Protein AF-A0A8J4UYL7-F1 (afdb_monomer_lite)

Foldseek 3Di:
DPPPPLLLAQAAPQEGNPQACVVAQAADDDFAEAEAEALAFQVPQCVVVVNLQPSSPHRVVSLVVLLVVLVVQQPDPVRHQAYEYQENLYSAAPPGPCPVVSLVSSSVSNVSHDPNHRYHYAHDCSQANLAHAPVSQVVSCVRRNHNWHWGHHNNAIETRAECSLQAHPVRPVVVNVVRVVVVLVVLVCVLVGSRPYYHYGHRQDQDDPDLPDDDDPRHGHNVSSVVVVVSNVND

pLDDT: mean 95.24, std 8.35, range [33.44, 98.88]

InterPro domains:
  IPR004843 Calcineurin-like, phosphoesterase domain [PF00149] (69-219)
  IPR029052 Metallo-dependent phosphatase-like [G3DSA:3.60.21.10] (44-232)
  IPR029052 Metallo-dependent phosphatase-like [SSF56300] (29-219)
  IPR051918 Serine/threonine-protein phosphatase CPPED1 [PTHR43143] (9-233)

Structure (mmCIF, N/CA/C/O backbone):
data_AF-A0A8J4UYL7-F1
#
_entry.id   AF-A0A8J4UYL7-F1
#
loop_
_atom_site.group_PDB
_atom_site.id
_atom_site.type_symbol
_atom_site.label_atom_id
_atom_site.label_alt_id
_atom_site.label_comp_id
_atom_site.label_asym_id
_atom_site.label_entity_id
_atom_site.label_seq_id
_atom_site.pdbx_PDB_ins_code
_atom_site.Cartn_x
_atom_site.Cartn_y
_atom_site.Cartn_z
_atom_site.occupancy
_atom_site.B_iso_or_equiv
_atom_site.auth_seq_id
_atom_site.auth_comp_id
_atom_site.auth_asym_id
_atom_site.auth_atom_id
_atom_site.pdbx_PDB_model_num
ATOM 1 N N . MET A 1 1 ? -28.276 9.986 -6.570 1.00 33.44 1 MET A N 1
ATOM 2 C CA . MET A 1 1 ? -27.244 9.568 -7.537 1.00 33.44 1 MET A CA 1
ATOM 3 C C . MET A 1 1 ? -25.955 9.527 -6.750 1.00 33.44 1 MET A C 1
ATOM 5 O O . MET A 1 1 ? -25.478 10.588 -6.376 1.00 33.44 1 MET A O 1
ATOM 9 N N . ALA A 1 2 ? -25.530 8.339 -6.319 1.00 38.12 2 ALA A N 1
ATOM 10 C CA . ALA A 1 2 ? -24.283 8.207 -5.577 1.00 38.12 2 ALA A CA 1
ATOM 11 C C . ALA A 1 2 ? -23.159 8.644 -6.518 1.00 38.12 2 ALA A C 1
ATOM 13 O O . ALA A 1 2 ? -23.095 8.146 -7.639 1.00 38.12 2 ALA A O 1
ATOM 14 N N . GLU A 1 3 ? -22.362 9.631 -6.109 1.00 42.44 3 GLU A N 1
ATOM 15 C CA . GLU A 1 3 ? -21.111 9.936 -6.793 1.00 42.44 3 GLU A CA 1
ATOM 16 C C . GLU A 1 3 ? -20.363 8.622 -6.982 1.00 42.44 3 GLU A C 1
ATOM 18 O O . GLU A 1 3 ? -20.152 7.887 -6.015 1.00 42.44 3 GLU A O 1
ATOM 23 N N . ASP A 1 4 ? -20.038 8.317 -8.231 1.00 47.56 4 ASP A N 1
ATOM 24 C CA . ASP A 1 4 ? -19.265 7.153 -8.635 1.00 47.56 4 ASP A CA 1
ATOM 25 C C . ASP A 1 4 ? -17.853 7.314 -8.048 1.00 47.56 4 ASP A C 1
ATOM 27 O O . ASP A 1 4 ? -16.938 7.870 -8.660 1.00 47.56 4 ASP A O 1
ATOM 31 N N . LYS A 1 5 ? -17.709 6.991 -6.756 1.00 64.19 5 LYS A N 1
ATOM 32 C CA . LYS A 1 5 ? -16.451 7.114 -6.026 1.00 64.19 5 LYS A CA 1
ATOM 33 C C . LYS A 1 5 ? -15.520 6.075 -6.617 1.00 64.19 5 LYS A C 1
ATOM 35 O O . LYS A 1 5 ? -15.653 4.891 -6.327 1.00 64.19 5 LYS A O 1
ATOM 40 N N . ASN A 1 6 ? -14.590 6.544 -7.445 1.00 88.25 6 ASN A N 1
ATOM 41 C CA . ASN A 1 6 ? -13.520 5.738 -8.014 1.00 88.25 6 ASN A CA 1
ATOM 42 C C . ASN A 1 6 ? -12.931 4.819 -6.926 1.00 88.25 6 ASN A C 1
ATOM 44 O O . ASN A 1 6 ? -12.329 5.305 -5.966 1.00 88.25 6 ASN A O 1
ATOM 48 N N . ILE A 1 7 ? -13.137 3.504 -7.077 1.00 93.50 7 ILE A N 1
ATOM 49 C CA . ILE A 1 7 ? -12.787 2.489 -6.071 1.00 93.50 7 ILE A CA 1
ATOM 50 C C . ILE A 1 7 ? -11.293 2.488 -5.729 1.00 93.50 7 ILE A C 1
ATOM 52 O O . ILE A 1 7 ? -10.923 2.094 -4.628 1.00 93.50 7 ILE A O 1
ATOM 56 N N . PHE A 1 8 ? -10.456 2.986 -6.645 1.00 97.19 8 PHE A N 1
ATOM 57 C CA . PHE A 1 8 ? -9.007 3.095 -6.491 1.00 97.19 8 PHE A CA 1
ATOM 58 C C . PHE A 1 8 ? -8.571 4.363 -5.753 1.00 97.19 8 PHE A C 1
ATOM 60 O O . PHE A 1 8 ? -7.407 4.488 -5.422 1.00 97.19 8 PHE A O 1
ATOM 67 N N . LEU A 1 9 ? -9.477 5.311 -5.486 1.00 97.31 9 LEU A N 1
ATOM 68 C CA . LEU A 1 9 ? -9.176 6.593 -4.833 1.00 97.31 9 LEU A CA 1
ATOM 69 C C . LEU A 1 9 ? -9.954 6.755 -3.520 1.00 97.31 9 LEU A C 1
ATOM 71 O O . LEU A 1 9 ? -10.442 7.844 -3.200 1.00 97.31 9 LEU A O 1
ATOM 75 N N . ARG A 1 10 ? -10.124 5.655 -2.776 1.00 97.19 10 ARG A N 1
ATOM 76 C CA . ARG A 1 10 ? -10.807 5.657 -1.471 1.00 97.19 10 ARG A CA 1
ATOM 77 C C . ARG A 1 10 ? -9.921 6.170 -0.338 1.00 97.19 10 ARG A C 1
ATOM 79 O O . ARG A 1 10 ? -10.464 6.735 0.610 1.00 97.19 10 ARG A O 1
ATOM 86 N N . ALA A 1 11 ? -8.602 6.010 -0.445 1.00 98.06 11 ALA A N 1
ATOM 87 C CA . ALA A 1 11 ? -7.637 6.629 0.454 1.00 98.06 11 ALA A CA 1
ATOM 88 C C . ALA A 1 11 ? -7.462 8.109 0.083 1.00 98.06 11 ALA A C 1
ATOM 90 O O . ALA A 1 11 ? -6.942 8.419 -0.989 1.00 98.06 11 ALA A O 1
ATOM 91 N N . LYS A 1 12 ? -7.953 9.014 0.934 1.00 96.88 12 LYS A N 1
ATOM 92 C CA . LYS A 1 12 ? -7.847 10.471 0.761 1.00 96.88 12 LYS A CA 1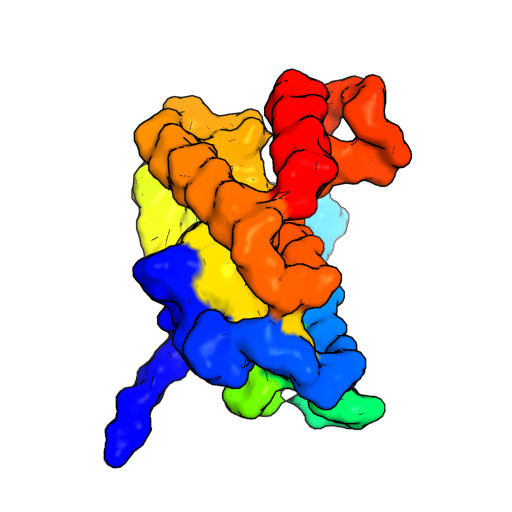
ATOM 93 C C . LYS A 1 12 ? -7.779 11.171 2.109 1.00 96.88 12 LYS A C 1
ATOM 95 O O . LYS A 1 12 ? -8.463 10.782 3.059 1.00 96.88 12 LYS A O 1
ATOM 100 N N . ASN A 1 13 ? -7.030 12.268 2.165 1.00 97.25 13 ASN A N 1
ATOM 101 C CA . ASN A 1 13 ? -6.857 13.085 3.370 1.00 97.25 13 ASN A CA 1
ATOM 102 C C . ASN A 1 13 ? -6.386 12.263 4.585 1.00 97.25 13 ASN A C 1
ATOM 104 O O . ASN A 1 13 ? -6.821 12.496 5.712 1.00 97.25 13 ASN A O 1
ATOM 108 N N . ARG A 1 14 ? -5.513 11.282 4.344 1.00 98.31 14 ARG A N 1
ATOM 109 C CA . ARG A 1 14 ? -4.939 10.337 5.309 1.00 98.31 14 ARG A CA 1
ATOM 110 C C . ARG A 1 14 ? -5.978 9.454 6.006 1.00 98.31 14 ARG A C 1
ATOM 112 O O . ARG A 1 14 ? -5.717 8.929 7.086 1.00 98.31 14 ARG A O 1
ATOM 119 N N . THR A 1 15 ? -7.133 9.271 5.365 1.00 97.94 15 THR A N 1
ATOM 120 C CA . THR A 1 15 ? -8.251 8.422 5.804 1.00 97.94 15 THR A CA 1
ATOM 121 C C . THR A 1 15 ? -8.740 7.535 4.661 1.00 97.94 15 THR A C 1
ATOM 123 O O . THR A 1 15 ? -8.361 7.748 3.509 1.00 97.94 15 THR A O 1
ATOM 126 N N . PHE A 1 16 ? -9.613 6.569 4.951 1.00 97.94 16 PHE A N 1
ATOM 127 C CA . PHE A 1 16 ? -10.195 5.689 3.939 1.00 97.94 16 PHE A CA 1
ATOM 128 C C . PHE A 1 16 ? -11.725 5.774 3.911 1.00 97.94 16 PHE A C 1
ATOM 130 O O . PHE A 1 16 ? -12.410 5.514 4.902 1.00 97.94 16 PHE A O 1
ATOM 137 N N . ALA A 1 17 ? -12.281 6.118 2.750 1.00 96.19 17 ALA A N 1
ATOM 138 C CA . ALA A 1 17 ? -13.720 6.265 2.574 1.00 96.19 17 ALA A CA 1
ATOM 139 C C . ALA A 1 17 ? -14.459 4.937 2.814 1.00 96.19 17 ALA A C 1
ATOM 141 O O . ALA A 1 17 ? -14.172 3.938 2.152 1.00 96.19 17 ALA A O 1
ATOM 142 N N . GLY A 1 18 ? -15.453 4.948 3.707 1.00 93.94 18 GLY A N 1
ATOM 143 C CA . GLY A 1 18 ? -16.312 3.801 4.029 1.00 93.94 18 GLY A CA 1
ATOM 144 C C . GLY A 1 18 ? -15.709 2.776 4.994 1.00 93.94 18 GLY A C 1
ATOM 145 O O . GLY A 1 18 ? -16.277 1.701 5.122 1.00 93.94 18 GLY A O 1
ATOM 146 N N . LEU A 1 19 ? -14.561 3.077 5.611 1.00 96.31 19 LEU A N 1
ATOM 147 C CA . LEU A 1 19 ? -13.968 2.331 6.732 1.00 96.31 19 LEU A CA 1
ATOM 148 C C . LEU A 1 19 ? -13.467 3.342 7.781 1.00 96.31 19 LEU A C 1
ATOM 150 O O . LEU A 1 19 ? -12.272 3.440 8.081 1.00 96.31 19 LEU A O 1
ATOM 154 N N . THR A 1 20 ? -14.378 4.207 8.231 1.00 95.75 20 THR A N 1
ATOM 155 C CA . THR A 1 20 ? -14.049 5.369 9.069 1.00 95.75 20 THR A CA 1
ATOM 156 C C . THR A 1 20 ? -14.081 5.034 10.558 1.00 95.75 20 THR A C 1
ATOM 158 O O . THR A 1 20 ? -14.730 4.086 10.985 1.00 95.75 20 THR A O 1
ATOM 161 N N . GLU A 1 21 ? -13.399 5.838 11.374 1.00 94.94 21 GLU A N 1
ATOM 162 C CA . GLU A 1 21 ? -13.403 5.666 12.832 1.00 94.94 21 GLU A CA 1
ATOM 163 C C . GLU A 1 21 ? -14.811 5.726 13.432 1.00 94.94 21 GLU A C 1
ATOM 165 O O . GLU A 1 21 ? -15.161 4.890 14.258 1.00 94.94 21 GLU A O 1
ATOM 170 N N . ASP A 1 22 ? -15.638 6.681 13.007 1.00 94.31 22 ASP A N 1
ATOM 171 C CA . ASP A 1 22 ? -16.982 6.856 13.566 1.00 94.31 22 ASP A CA 1
ATOM 172 C C . ASP A 1 22 ? -17.897 5.656 13.290 1.00 94.31 22 ASP A C 1
ATOM 174 O O . ASP A 1 22 ? -18.776 5.353 14.096 1.00 94.31 22 ASP A O 1
ATOM 178 N N . GLU A 1 23 ? -17.670 4.959 12.176 1.00 93.94 23 GLU A N 1
ATOM 179 C CA . GLU A 1 23 ? -18.452 3.794 11.755 1.00 93.94 23 GLU A CA 1
ATOM 180 C C . GLU A 1 23 ? -17.901 2.482 12.331 1.00 93.94 23 GLU A C 1
ATOM 182 O O . GLU A 1 23 ? -18.669 1.577 12.654 1.00 93.94 23 GLU A O 1
ATOM 187 N N . GLU A 1 24 ? -16.577 2.366 12.463 1.00 96.56 24 GLU A N 1
ATOM 188 C CA . GLU A 1 24 ? -15.900 1.076 12.625 1.00 96.56 24 GLU A CA 1
ATOM 189 C C . GLU A 1 24 ? -15.056 0.954 13.900 1.00 96.56 24 GLU A C 1
ATOM 191 O O . GLU A 1 24 ? -14.468 -0.101 14.120 1.00 96.56 24 GLU A O 1
ATOM 196 N N . LYS A 1 25 ? -14.964 1.973 14.766 1.00 95.38 25 LYS A N 1
ATOM 197 C CA . LYS A 1 25 ? -14.130 1.898 15.990 1.00 95.38 25 LYS A CA 1
ATOM 198 C C . LYS A 1 25 ? -14.630 0.932 17.063 1.00 95.38 25 LYS A C 1
ATOM 200 O O . LYS A 1 25 ? -13.872 0.580 17.964 1.00 95.38 25 LYS A O 1
ATOM 205 N N . GLU A 1 26 ? -15.900 0.543 17.017 1.00 95.06 26 GLU A N 1
ATOM 206 C CA . GLU A 1 26 ? -16.492 -0.326 18.031 1.00 95.06 26 GLU A CA 1
ATOM 207 C C . GLU A 1 26 ? -16.282 -1.797 17.664 1.00 95.06 26 GLU A C 1
ATOM 209 O O . GLU A 1 26 ? -16.611 -2.252 16.564 1.00 95.06 26 GLU A O 1
ATOM 214 N N . TRP A 1 27 ? -15.741 -2.568 18.607 1.00 95.12 27 TRP A N 1
ATOM 215 C CA . TRP A 1 27 ? -15.538 -3.999 18.413 1.00 95.12 27 TRP A CA 1
ATOM 216 C C . TRP A 1 27 ? -16.880 -4.740 18.400 1.00 95.12 27 TRP A C 1
ATOM 218 O O . TRP A 1 27 ? -17.592 -4.776 19.404 1.00 95.12 27 TRP A O 1
ATOM 228 N N . SER A 1 28 ? -17.202 -5.379 17.274 1.00 88.00 28 SER A N 1
ATOM 229 C CA . SER A 1 28 ? -18.466 -6.108 17.073 1.00 88.00 28 SER A CA 1
ATOM 230 C C . SER A 1 28 ? -18.299 -7.624 16.924 1.00 88.00 28 SER A C 1
ATOM 232 O O . SER A 1 28 ? -19.287 -8.357 16.968 1.00 88.00 28 SER A O 1
ATOM 234 N N . GLY A 1 29 ? -17.065 -8.119 16.800 1.00 93.75 29 GLY A N 1
ATOM 235 C CA . GLY A 1 29 ? -16.768 -9.543 16.661 1.00 93.75 29 GLY A CA 1
ATOM 236 C C . GLY A 1 29 ? -15.597 -9.819 15.715 1.00 93.75 29 GLY A C 1
ATOM 237 O O . GLY A 1 29 ? -15.045 -8.892 15.123 1.00 93.75 29 GLY A O 1
ATOM 238 N N . PRO A 1 30 ? -15.197 -11.095 15.572 1.00 94.88 30 PRO A N 1
ATOM 239 C CA . PRO A 1 30 ? -14.144 -11.476 14.642 1.00 94.88 30 PRO A CA 1
ATOM 240 C C . PRO A 1 30 ? -14.570 -11.224 13.191 1.00 94.88 30 PRO A C 1
ATOM 242 O O . PRO A 1 30 ? -15.728 -11.421 12.822 1.00 94.88 30 PRO A O 1
ATOM 245 N N . PHE A 1 31 ? -13.607 -10.855 12.353 1.00 96.38 31 PHE A N 1
ATOM 246 C CA . PHE A 1 31 ? -13.782 -10.699 10.914 1.00 96.38 31 PHE A CA 1
ATOM 247 C C . PHE A 1 31 ? -12.543 -11.199 10.166 1.00 96.38 31 PHE A C 1
ATOM 249 O O . PHE A 1 31 ? -11.487 -11.404 10.763 1.00 96.38 31 PHE A O 1
ATOM 256 N N . CYS A 1 32 ? -12.671 -11.395 8.855 1.00 96.75 32 CYS A N 1
ATOM 257 C CA . CYS A 1 32 ? -11.557 -11.723 7.972 1.00 96.75 32 CYS A CA 1
ATOM 258 C C . CYS A 1 32 ? -11.299 -10.589 6.973 1.00 96.75 32 CYS A C 1
ATOM 260 O O . CYS A 1 32 ? -12.203 -9.838 6.602 1.00 96.75 32 CYS A O 1
ATOM 262 N N . PHE A 1 33 ? -10.055 -10.486 6.529 1.00 98.25 33 PHE A N 1
ATOM 263 C CA . PHE A 1 33 ? -9.616 -9.674 5.400 1.00 98.25 33 PHE A CA 1
ATOM 264 C C . PHE A 1 33 ? -8.546 -10.466 4.643 1.00 98.25 33 PHE A C 1
ATOM 266 O O . PHE A 1 33 ? -8.051 -11.477 5.149 1.00 98.25 33 PHE A O 1
ATOM 273 N N . ILE A 1 34 ? -8.214 -10.037 3.430 1.00 98.50 34 ILE A N 1
ATOM 274 C CA . ILE A 1 34 ? -7.222 -10.713 2.586 1.00 98.50 34 ILE A CA 1
ATOM 275 C C . ILE A 1 34 ? -6.010 -9.811 2.435 1.00 98.50 34 ILE A C 1
ATOM 277 O O . ILE A 1 34 ? -6.162 -8.622 2.168 1.00 98.50 34 ILE A O 1
ATOM 281 N N . LEU A 1 35 ? -4.826 -10.397 2.582 1.00 98.00 35 LEU A N 1
ATOM 282 C CA . LEU A 1 35 ? -3.553 -9.769 2.262 1.00 98.00 35 LEU A CA 1
ATOM 283 C C . LEU A 1 35 ? -3.008 -10.423 0.993 1.00 98.00 35 LEU A C 1
ATOM 285 O O . LEU A 1 35 ? -2.721 -11.619 0.985 1.00 98.00 35 LEU A O 1
ATOM 289 N N . GLY A 1 36 ? -2.903 -9.631 -0.067 1.00 97.06 36 GLY A N 1
ATOM 290 C CA . GLY A 1 36 ? -2.110 -9.917 -1.255 1.00 97.06 36 GLY A CA 1
ATOM 291 C C . GLY A 1 36 ? -0.892 -8.997 -1.302 1.00 97.06 36 GLY A C 1
ATOM 292 O O . GLY A 1 36 ? -0.854 -7.964 -0.634 1.00 97.06 36 GLY A O 1
ATOM 293 N N . ALA A 1 37 ? 0.103 -9.367 -2.091 1.00 96.06 37 ALA A N 1
ATOM 294 C CA . ALA A 1 37 ? 1.297 -8.571 -2.338 1.00 96.06 37 ALA A CA 1
ATOM 295 C C . ALA A 1 37 ? 1.785 -8.855 -3.763 1.00 96.06 37 ALA A C 1
ATOM 297 O O . ALA A 1 37 ? 1.445 -9.909 -4.312 1.00 96.06 37 ALA A O 1
ATOM 298 N N . ASP A 1 38 ? 2.496 -7.894 -4.346 1.00 97.12 38 ASP A N 1
ATOM 299 C CA . ASP A 1 38 ? 3.213 -8.030 -5.615 1.00 97.12 38 ASP A CA 1
ATOM 300 C C . ASP A 1 38 ? 2.368 -8.602 -6.779 1.00 97.12 38 ASP A C 1
ATOM 302 O O . ASP A 1 38 ? 2.753 -9.600 -7.397 1.00 97.12 38 ASP A O 1
ATOM 306 N N . PRO A 1 39 ? 1.196 -8.014 -7.129 1.00 96.69 39 PRO A N 1
ATOM 307 C CA . PRO A 1 39 ? 0.520 -8.370 -8.381 1.00 96.69 39 PRO A CA 1
ATOM 308 C C . PRO A 1 39 ? 1.435 -8.185 -9.603 1.00 96.69 39 PRO A C 1
ATOM 310 O O . PRO A 1 39 ? 1.333 -8.948 -10.563 1.00 96.69 39 PRO A O 1
ATOM 313 N N . GLN A 1 40 ? 2.288 -7.155 -9.546 1.00 96.31 40 GLN A N 1
ATOM 314 C CA . GLN A 1 40 ? 3.463 -6.886 -10.371 1.00 96.31 40 GLN A CA 1
ATOM 315 C C . GLN A 1 40 ? 3.331 -7.248 -11.860 1.00 96.31 40 GLN A C 1
ATOM 317 O O . GLN A 1 40 ? 4.170 -7.949 -12.432 1.00 96.31 40 GLN A O 1
ATOM 322 N N . LEU A 1 41 ? 2.275 -6.746 -12.517 1.00 97.62 41 LEU A N 1
ATOM 323 C CA . LEU A 1 41 ? 2.048 -6.971 -13.953 1.00 97.62 41 LEU A CA 1
ATOM 324 C C . LEU A 1 41 ? 3.293 -6.604 -14.761 1.00 97.62 41 LEU A C 1
ATOM 326 O O . LEU A 1 41 ? 3.744 -5.463 -14.705 1.00 97.62 41 LEU A O 1
ATOM 330 N N . GLY A 1 42 ? 3.796 -7.555 -15.547 1.00 96.81 42 GLY A N 1
ATOM 331 C CA . GLY A 1 42 ? 4.962 -7.386 -16.413 1.00 96.81 42 GLY A CA 1
ATOM 332 C C . GLY A 1 42 ? 6.237 -8.004 -15.843 1.00 96.81 42 GLY A C 1
ATOM 333 O O . GLY A 1 42 ? 7.245 -8.066 -16.545 1.00 96.81 42 GLY A O 1
ATOM 334 N N . LEU A 1 43 ? 6.218 -8.494 -14.601 1.00 96.50 43 LEU A N 1
ATOM 335 C CA . LEU A 1 43 ? 7.392 -9.092 -13.976 1.00 96.50 43 LEU A CA 1
ATOM 336 C C . LEU A 1 43 ? 7.729 -10.467 -14.555 1.00 96.50 43 LEU A C 1
ATOM 338 O O . LEU A 1 43 ? 8.902 -10.773 -14.755 1.00 96.50 43 LEU A O 1
ATOM 342 N N . MET A 1 44 ? 6.747 -11.337 -14.802 1.00 95.88 44 MET A N 1
ATOM 343 C CA . MET A 1 44 ? 7.014 -12.766 -15.003 1.00 95.88 44 MET A CA 1
ATOM 344 C C . MET A 1 44 ? 7.892 -13.025 -16.226 1.00 95.88 44 MET A C 1
ATOM 346 O O . MET A 1 44 ? 8.774 -13.888 -16.190 1.00 95.88 44 MET A O 1
ATOM 350 N N . LYS A 1 45 ? 7.656 -12.318 -17.336 1.00 94.88 45 LYS A N 1
ATOM 351 C CA . LYS A 1 45 ? 8.522 -12.401 -18.521 1.00 94.88 45 LYS A CA 1
ATOM 352 C C . LYS A 1 45 ? 9.874 -11.740 -18.256 1.00 94.88 45 LYS A C 1
ATOM 354 O O . LYS A 1 45 ? 10.899 -12.373 -18.512 1.00 94.88 45 LYS A O 1
ATOM 359 N N . ALA A 1 46 ? 9.872 -10.519 -17.721 1.00 93.00 46 ALA A N 1
ATOM 360 C CA . ALA A 1 46 ? 11.078 -9.754 -17.417 1.00 93.00 46 ALA A CA 1
ATOM 361 C C . ALA A 1 46 ? 12.063 -10.563 -16.556 1.00 93.00 46 ALA A C 1
ATOM 363 O O . ALA A 1 46 ? 13.236 -10.711 -16.902 1.00 93.00 46 ALA A O 1
ATOM 364 N N . TRP A 1 47 ? 11.543 -11.202 -15.509 1.00 92.88 47 TRP A N 1
ATOM 365 C CA . TRP A 1 47 ? 12.279 -12.075 -14.604 1.00 92.88 47 TRP A CA 1
ATOM 366 C C . TRP A 1 47 ? 12.817 -13.330 -15.296 1.00 92.88 47 TRP A C 1
ATOM 368 O O . TRP A 1 47 ? 13.995 -13.656 -15.161 1.00 92.88 47 TRP A O 1
ATOM 378 N N . ARG A 1 48 ? 11.985 -14.028 -16.086 1.00 93.00 48 ARG A N 1
ATOM 379 C CA . ARG A 1 48 ? 12.399 -15.228 -16.842 1.00 93.00 48 ARG A CA 1
ATOM 380 C C . ARG A 1 48 ? 13.550 -14.948 -17.810 1.00 93.00 48 ARG A C 1
ATOM 382 O O . ARG A 1 48 ? 14.378 -15.829 -18.032 1.00 93.00 48 ARG A O 1
ATOM 389 N N . LEU A 1 49 ? 13.579 -13.753 -18.397 1.00 92.56 49 LEU A N 1
ATOM 390 C CA . LEU A 1 49 ? 14.609 -13.332 -19.347 1.00 92.56 49 LEU A CA 1
ATOM 391 C C . LEU A 1 49 ? 15.825 -12.677 -18.673 1.00 92.56 49 LEU A C 1
ATOM 393 O O . LEU A 1 49 ? 16.856 -12.522 -19.326 1.00 92.56 49 LEU A O 1
ATOM 397 N N . GLY A 1 50 ? 15.720 -12.302 -17.394 1.00 90.25 50 GLY A N 1
ATOM 398 C CA . GLY A 1 50 ? 16.738 -11.516 -16.694 1.00 90.25 50 GLY A CA 1
ATOM 399 C C . GLY A 1 50 ? 16.866 -10.076 -17.209 1.00 90.25 50 GLY A C 1
ATOM 400 O O . GLY A 1 50 ? 17.904 -9.453 -17.003 1.00 90.25 50 GLY A O 1
ATOM 401 N N . ASP A 1 51 ? 15.841 -9.558 -17.891 1.00 86.50 51 ASP A N 1
ATOM 402 C CA . ASP A 1 51 ? 15.780 -8.191 -18.421 1.00 86.50 51 ASP A CA 1
ATOM 403 C C . ASP A 1 51 ? 14.664 -7.427 -17.702 1.00 86.50 51 ASP A C 1
ATOM 405 O O . ASP A 1 51 ? 13.568 -7.226 -18.229 1.00 86.50 51 ASP A O 1
ATOM 409 N N . CYS A 1 52 ? 14.935 -7.042 -16.454 1.00 80.06 52 CYS A N 1
ATOM 410 C CA . CYS A 1 52 ? 13.981 -6.316 -15.617 1.00 80.06 52 CYS A CA 1
ATOM 411 C C . CYS A 1 52 ? 13.710 -4.884 -16.108 1.00 80.06 52 CYS A C 1
ATOM 413 O O . CYS A 1 52 ? 12.700 -4.307 -15.712 1.00 80.06 52 CYS A O 1
ATOM 415 N N . ASP A 1 53 ? 14.550 -4.337 -16.992 1.00 75.44 53 ASP A N 1
ATOM 416 C CA . ASP A 1 53 ? 14.423 -2.965 -17.491 1.00 75.44 53 ASP A CA 1
ATOM 417 C C . ASP A 1 53 ? 13.511 -2.868 -18.723 1.00 75.44 53 ASP A C 1
ATOM 419 O O . ASP A 1 53 ? 12.806 -1.872 -18.902 1.00 75.44 53 ASP A O 1
ATOM 423 N N . LYS A 1 54 ? 13.537 -3.878 -19.607 1.00 79.00 54 LYS A N 1
ATOM 424 C CA . LYS A 1 54 ? 12.812 -3.845 -20.893 1.00 79.00 54 LYS A CA 1
ATOM 425 C C . LYS A 1 54 ? 11.880 -5.027 -21.120 1.00 79.00 54 LYS A C 1
ATOM 427 O O . LYS A 1 54 ? 11.048 -4.955 -22.020 1.00 79.00 54 LYS A O 1
ATOM 432 N N . GLY A 1 55 ? 11.989 -6.088 -20.324 1.00 81.75 55 GLY A N 1
ATOM 433 C CA . GLY A 1 55 ? 11.206 -7.314 -20.486 1.00 81.75 55 GLY A CA 1
ATOM 434 C C . GLY A 1 55 ? 9.771 -7.252 -19.952 1.00 81.75 55 GLY A C 1
ATOM 435 O O . GLY A 1 55 ? 9.092 -8.276 -19.959 1.00 81.75 55 GLY A O 1
ATOM 436 N N . GLY A 1 56 ? 9.319 -6.084 -19.478 1.00 90.62 56 GLY A N 1
ATOM 437 C CA . GLY A 1 56 ? 7.965 -5.841 -18.960 1.00 90.62 56 GLY A CA 1
ATOM 438 C C . GLY A 1 56 ? 6.919 -5.483 -20.021 1.00 90.62 56 GLY A C 1
ATOM 439 O O . GLY A 1 56 ? 5.920 -4.841 -19.710 1.00 90.62 56 GLY A O 1
ATOM 440 N N . ASP A 1 57 ? 7.155 -5.855 -21.277 1.00 93.31 57 ASP A N 1
ATOM 441 C CA . ASP A 1 57 ? 6.298 -5.577 -22.437 1.00 93.31 57 ASP A CA 1
ATOM 442 C C . ASP A 1 57 ? 5.143 -6.587 -22.613 1.00 93.31 57 ASP A C 1
ATOM 444 O O . ASP A 1 57 ? 4.350 -6.466 -23.546 1.00 93.31 57 ASP A O 1
ATOM 448 N N . GLU A 1 58 ? 5.034 -7.588 -21.732 1.00 94.62 58 GLU A N 1
ATOM 449 C CA . GLU A 1 58 ? 3.980 -8.608 -21.741 1.00 94.62 58 GLU A CA 1
ATOM 450 C C . GLU A 1 58 ? 3.567 -8.982 -20.309 1.00 94.62 58 GLU A C 1
ATOM 452 O O . GLU A 1 58 ? 4.424 -9.281 -19.482 1.00 94.62 58 GLU A O 1
ATOM 457 N N . TRP A 1 59 ? 2.258 -8.989 -20.028 1.00 97.56 59 TRP A N 1
ATOM 458 C CA . TRP A 1 59 ? 1.695 -9.250 -18.687 1.00 97.56 59 TRP A CA 1
ATOM 459 C C . TRP A 1 59 ? 0.372 -10.037 -18.713 1.00 97.56 59 TRP A C 1
ATOM 461 O O . TRP A 1 59 ? -0.463 -9.954 -17.805 1.00 97.56 59 TRP A O 1
ATOM 471 N N . ALA A 1 60 ? 0.116 -10.771 -19.800 1.00 97.81 60 ALA A N 1
ATOM 472 C CA . ALA A 1 60 ? -1.146 -11.490 -19.972 1.00 97.81 60 ALA A CA 1
ATOM 473 C C . ALA A 1 60 ? -1.323 -12.615 -18.938 1.00 97.81 60 ALA A C 1
ATOM 475 O O . ALA A 1 60 ? -2.452 -12.895 -18.535 1.00 97.81 60 ALA A O 1
ATOM 476 N N . GLU A 1 61 ? -0.228 -13.248 -18.513 1.00 97.31 61 GLU A N 1
ATOM 477 C CA . GLU A 1 61 ? -0.227 -14.322 -17.518 1.00 97.31 61 GLU A CA 1
ATOM 478 C C . GLU A 1 61 ? -0.622 -13.783 -16.134 1.00 97.31 61 GLU A C 1
ATOM 480 O O . GLU A 1 61 ? -1.569 -14.285 -15.525 1.00 97.31 61 GLU A O 1
ATOM 485 N N . GLU A 1 62 ? 0.001 -12.686 -15.701 1.00 98.19 62 GLU A N 1
ATOM 486 C CA . GLU A 1 62 ? -0.302 -11.966 -14.461 1.00 98.19 62 GLU A CA 1
ATOM 487 C C . GLU A 1 62 ? -1.765 -11.509 -14.424 1.00 98.19 62 GLU A C 1
ATOM 489 O O . GLU A 1 62 ? -2.471 -11.725 -13.438 1.00 98.19 62 GLU A O 1
ATOM 494 N N . VAL A 1 63 ? -2.275 -10.971 -15.538 1.00 98.56 63 VAL A N 1
ATOM 495 C CA . VAL A 1 63 ? -3.695 -10.609 -15.680 1.00 98.56 63 VAL A CA 1
ATOM 496 C C . VAL A 1 63 ? -4.619 -11.805 -15.439 1.00 98.56 63 VAL A C 1
ATOM 498 O O . VAL A 1 63 ? -5.665 -11.645 -14.806 1.00 98.56 63 VAL A O 1
ATOM 501 N N . GLN A 1 64 ? -4.277 -13.004 -15.922 1.00 98.50 64 GLN A N 1
ATOM 502 C CA . GLN A 1 64 ? -5.094 -14.196 -15.667 1.00 98.50 64 GLN A CA 1
ATOM 503 C C . GLN A 1 64 ? -5.019 -14.650 -14.208 1.00 98.50 64 GLN A C 1
ATOM 505 O O . GLN A 1 64 ? -6.047 -15.023 -13.642 1.00 98.50 64 GLN A O 1
ATOM 510 N N . LEU A 1 65 ? -3.844 -14.578 -13.580 1.00 98.44 65 LEU A N 1
ATOM 511 C CA . LEU A 1 65 ? -3.681 -14.916 -12.164 1.00 98.44 65 LEU A CA 1
ATOM 512 C C . LEU A 1 65 ? -4.500 -13.980 -11.265 1.00 98.44 65 LEU A C 1
ATOM 514 O O . LEU A 1 65 ? -5.193 -14.441 -10.358 1.00 98.44 65 LEU A O 1
ATOM 518 N N . ILE A 1 66 ? -4.516 -12.679 -11.562 1.00 98.25 66 ILE A N 1
ATOM 519 C CA . ILE A 1 66 ? -5.306 -11.704 -10.797 1.00 98.25 66 ILE A CA 1
ATOM 520 C C . ILE A 1 66 ? -6.802 -11.911 -11.035 1.00 98.25 66 ILE A C 1
ATOM 522 O O . ILE A 1 66 ? -7.577 -11.831 -10.085 1.00 98.25 66 ILE A O 1
ATOM 526 N N . LYS A 1 67 ? -7.231 -12.264 -12.256 1.00 98.62 67 LYS A N 1
ATOM 527 C CA . LYS A 1 67 ? -8.632 -12.654 -12.510 1.00 98.62 67 LYS A CA 1
ATOM 528 C C . LYS A 1 67 ? -9.045 -13.837 -11.639 1.00 98.62 67 LYS A C 1
ATOM 530 O O . LYS A 1 67 ? -10.096 -13.786 -11.006 1.00 98.62 67 LYS A O 1
ATOM 535 N N . GLN A 1 68 ? -8.207 -14.870 -11.556 1.00 98.62 68 GLN A N 1
ATOM 536 C CA . GLN A 1 68 ? -8.464 -16.026 -10.694 1.00 98.62 68 GLN A CA 1
ATOM 537 C C . GLN A 1 68 ? -8.511 -15.635 -9.211 1.00 98.62 68 GLN A C 1
ATOM 539 O O . GLN A 1 68 ? -9.388 -16.107 -8.486 1.00 98.62 68 GLN A O 1
ATOM 544 N N . ALA A 1 69 ? -7.619 -14.744 -8.766 1.00 98.38 69 ALA A N 1
ATOM 545 C CA . ALA A 1 69 ? -7.633 -14.220 -7.404 1.00 98.38 69 ALA A CA 1
ATOM 546 C C . ALA A 1 69 ? -8.933 -13.456 -7.106 1.00 98.38 69 ALA A C 1
ATOM 548 O O . ALA A 1 69 ? -9.581 -13.737 -6.102 1.00 98.38 69 ALA A O 1
ATOM 549 N N . VAL A 1 70 ? -9.367 -12.560 -7.998 1.00 98.56 70 VAL A N 1
ATOM 550 C CA . VAL A 1 70 ? -10.633 -11.813 -7.879 1.00 98.56 70 VAL A CA 1
ATOM 551 C C . VAL A 1 70 ? -11.837 -12.757 -7.839 1.00 98.56 70 VAL A C 1
ATOM 553 O O . VAL A 1 70 ? -12.709 -12.623 -6.980 1.00 98.56 70 VAL A O 1
ATOM 556 N N . GLU A 1 71 ? -11.876 -13.765 -8.711 1.00 98.56 71 GLU A N 1
ATOM 557 C CA . GLU A 1 71 ? -12.932 -14.778 -8.683 1.00 98.56 71 GLU A CA 1
ATOM 558 C C . GLU A 1 71 ? -12.961 -15.564 -7.368 1.00 98.56 71 GLU A C 1
ATOM 560 O O . GLU A 1 71 ? -14.043 -15.909 -6.887 1.00 98.56 71 GLU A O 1
ATOM 565 N N . ALA A 1 72 ? -11.796 -15.872 -6.793 1.00 98.38 72 ALA A N 1
ATOM 566 C CA . ALA A 1 72 ? -11.700 -16.538 -5.500 1.00 98.38 72 ALA A CA 1
ATOM 567 C C . ALA A 1 72 ? -12.160 -15.615 -4.361 1.00 98.38 72 ALA A C 1
ATOM 569 O O . ALA A 1 72 ? -12.969 -16.043 -3.538 1.00 98.38 72 ALA A O 1
ATOM 570 N N . ILE A 1 73 ? -11.719 -14.350 -4.359 1.00 98.31 73 ILE A N 1
ATOM 571 C CA . ILE A 1 73 ? -12.124 -13.311 -3.399 1.00 98.31 73 ILE A CA 1
ATOM 572 C C . ILE A 1 73 ? -13.652 -13.204 -3.344 1.00 98.31 73 ILE A C 1
ATOM 574 O O . ILE A 1 73 ? -14.239 -13.312 -2.268 1.00 98.31 73 ILE A O 1
ATOM 578 N N . ASN A 1 74 ? -14.299 -13.088 -4.505 1.00 98.38 74 ASN A N 1
ATOM 579 C CA . ASN A 1 74 ? -15.751 -12.925 -4.613 1.00 98.38 74 ASN A CA 1
ATOM 580 C C . ASN A 1 74 ? -16.550 -14.153 -4.131 1.00 98.38 74 ASN A C 1
ATOM 582 O O . ASN A 1 74 ? -17.736 -14.041 -3.827 1.00 98.38 74 ASN A O 1
ATOM 586 N N . LYS A 1 75 ? -15.930 -15.339 -4.075 1.00 97.94 75 LYS A N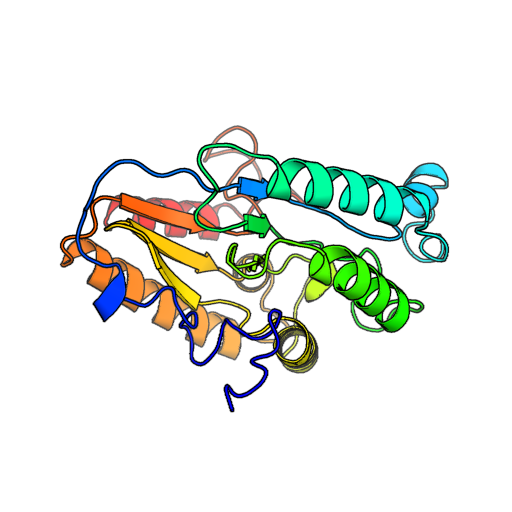 1
ATOM 587 C CA . LYS A 1 75 ? -16.580 -16.592 -3.645 1.00 97.94 75 LYS A CA 1
ATOM 588 C C . LYS A 1 75 ? -16.414 -16.879 -2.149 1.00 97.94 75 LYS A C 1
ATOM 590 O O . LYS A 1 75 ? -17.062 -17.801 -1.650 1.00 97.94 75 LYS A O 1
ATOM 595 N N . LEU A 1 76 ? -15.551 -16.151 -1.435 1.00 97.31 76 LEU A N 1
ATOM 596 C CA . LEU A 1 76 ? -15.244 -16.443 -0.034 1.00 97.31 76 LEU A CA 1
ATOM 597 C C . LEU A 1 76 ? -16.442 -16.210 0.894 1.00 97.31 76 LEU A C 1
ATOM 599 O O . LEU A 1 76 ? -17.158 -15.215 0.799 1.00 97.31 76 LEU A O 1
ATOM 603 N N . GLN A 1 77 ? -16.629 -17.153 1.820 1.00 95.75 77 GLN A N 1
ATOM 604 C CA . GLN A 1 77 ? -17.649 -17.115 2.864 1.00 95.75 77 GLN A CA 1
ATOM 605 C C . GLN A 1 77 ? -17.008 -17.482 4.218 1.00 95.75 77 GLN A C 1
ATOM 607 O O . GLN A 1 77 ? -16.461 -18.580 4.334 1.00 95.75 77 GLN A O 1
ATOM 612 N N . PRO A 1 78 ? -17.064 -16.608 5.245 1.00 94.69 78 PRO A N 1
ATOM 613 C CA . PRO A 1 78 ? -17.665 -15.273 5.216 1.00 94.69 78 PRO A CA 1
ATOM 614 C C . PRO A 1 78 ? -16.925 -14.320 4.264 1.00 94.69 78 PRO A C 1
ATOM 616 O O . PRO A 1 78 ? -15.726 -14.471 4.024 1.00 94.69 78 PRO A O 1
ATOM 619 N N . ARG A 1 79 ? -17.661 -13.340 3.728 1.00 96.69 79 ARG A N 1
ATOM 620 C CA . ARG A 1 79 ? -17.115 -12.290 2.859 1.00 96.69 79 ARG A CA 1
ATOM 621 C C . ARG A 1 79 ? -16.022 -11.500 3.602 1.00 96.69 79 ARG A C 1
ATOM 623 O O . ARG A 1 79 ? -16.275 -11.069 4.733 1.00 96.69 79 ARG A O 1
ATOM 630 N N . PRO A 1 80 ? -14.845 -11.270 2.991 1.00 98.06 80 PRO A N 1
ATOM 631 C CA . PRO A 1 80 ? -13.799 -10.463 3.605 1.00 98.06 80 PRO A CA 1
ATOM 632 C C . PRO A 1 80 ? -14.245 -9.005 3.749 1.00 98.06 80 PRO A C 1
ATOM 634 O O . PRO A 1 80 ? -14.957 -8.463 2.905 1.00 98.06 80 PRO A O 1
ATOM 637 N N . ARG A 1 81 ? -13.805 -8.350 4.825 1.00 97.88 81 ARG A N 1
ATOM 638 C CA . ARG A 1 81 ? -14.116 -6.940 5.092 1.00 97.88 81 ARG A CA 1
ATOM 639 C C . ARG A 1 81 ? -13.393 -5.975 4.158 1.00 97.88 81 ARG A C 1
ATOM 641 O O . ARG A 1 81 ? -13.889 -4.871 3.981 1.00 97.88 81 ARG A O 1
ATOM 648 N N . PHE A 1 82 ? -12.243 -6.377 3.622 1.00 98.69 82 PHE A N 1
ATOM 649 C CA . PHE A 1 82 ? -11.461 -5.682 2.600 1.00 98.69 82 PHE A CA 1
ATOM 650 C C . PHE A 1 82 ? -10.376 -6.625 2.047 1.00 98.69 82 PHE A C 1
ATOM 652 O O . PHE A 1 82 ? -10.108 -7.689 2.622 1.00 98.69 82 PHE A O 1
ATOM 659 N N . VAL A 1 83 ? -9.739 -6.214 0.953 1.00 98.75 83 VAL A N 1
ATOM 660 C CA . VAL A 1 83 ? -8.499 -6.799 0.420 1.00 98.75 83 VAL A CA 1
ATOM 661 C C . VAL A 1 83 ? -7.424 -5.723 0.438 1.00 98.75 83 VAL A C 1
ATOM 663 O O . VAL A 1 83 ? -7.694 -4.597 0.027 1.00 98.75 83 VAL A O 1
ATOM 666 N N . VAL A 1 84 ? -6.220 -6.051 0.900 1.00 98.81 84 VAL A N 1
ATOM 667 C CA . VAL A 1 84 ? -5.044 -5.181 0.793 1.00 98.81 84 VAL A CA 1
ATOM 668 C C . VAL A 1 84 ? -4.036 -5.765 -0.192 1.00 98.81 84 VAL A C 1
ATOM 670 O O . VAL A 1 84 ? -3.807 -6.972 -0.176 1.00 98.81 84 VAL A O 1
ATOM 673 N N . PHE A 1 85 ? -3.448 -4.915 -1.035 1.00 98.62 85 PHE A N 1
ATOM 674 C CA . PHE A 1 85 ? -2.311 -5.241 -1.899 1.00 98.62 85 PHE A CA 1
ATOM 675 C C . PHE A 1 85 ? -1.067 -4.494 -1.406 1.00 98.62 85 PHE A C 1
ATOM 677 O O . PHE A 1 85 ? -1.021 -3.263 -1.459 1.00 98.62 85 PHE A O 1
ATOM 684 N N . CYS A 1 86 ? -0.091 -5.238 -0.882 1.00 98.38 86 CYS A N 1
ATOM 685 C CA . CYS A 1 86 ? 1.096 -4.715 -0.206 1.00 98.38 86 CYS A CA 1
ATOM 686 C C . CYS A 1 86 ? 2.231 -4.310 -1.167 1.00 98.38 86 CYS A C 1
ATOM 688 O O . CYS A 1 86 ? 3.332 -4.841 -1.064 1.00 98.38 86 CYS A O 1
ATOM 690 N N . GLY A 1 87 ? 1.977 -3.347 -2.056 1.00 97.75 87 GLY A N 1
ATOM 691 C CA . GLY A 1 87 ? 2.994 -2.769 -2.940 1.00 97.75 87 GLY A CA 1
ATOM 692 C C . GLY A 1 87 ? 3.291 -3.577 -4.196 1.00 97.75 87 GLY A C 1
ATOM 693 O O . GLY A 1 87 ? 2.742 -4.663 -4.398 1.00 97.75 87 GLY A O 1
ATOM 694 N N . ASP A 1 88 ? 4.122 -2.968 -5.041 1.00 98.25 88 ASP A N 1
ATOM 695 C CA . ASP A 1 88 ? 4.566 -3.459 -6.344 1.00 98.25 88 ASP A CA 1
ATOM 696 C C . ASP A 1 88 ? 3.387 -3.926 -7.200 1.00 98.25 88 ASP A C 1
ATOM 698 O O . ASP A 1 88 ? 3.274 -5.065 -7.662 1.00 98.25 88 ASP A O 1
ATOM 702 N N . LEU A 1 89 ? 2.449 -2.994 -7.391 1.00 98.38 89 LEU A N 1
ATOM 703 C CA . LEU A 1 89 ? 1.200 -3.245 -8.105 1.00 98.38 89 LEU A CA 1
ATOM 704 C C . LEU A 1 89 ? 1.470 -3.614 -9.570 1.00 98.38 89 LEU A C 1
ATOM 706 O O . LEU A 1 89 ? 0.820 -4.498 -10.131 1.00 98.38 89 LEU A O 1
ATOM 710 N N . ILE A 1 90 ? 2.450 -2.954 -10.180 1.00 97.62 90 ILE A N 1
ATOM 711 C CA . ILE A 1 90 ? 2.893 -3.171 -11.558 1.00 97.62 90 ILE A CA 1
ATOM 712 C C . ILE A 1 90 ? 4.421 -3.203 -11.630 1.00 97.62 90 ILE A C 1
ATOM 714 O O . ILE A 1 90 ? 5.092 -2.697 -10.737 1.00 97.62 90 ILE A O 1
ATOM 718 N N . HIS A 1 91 ? 4.984 -3.779 -12.694 1.00 97.25 91 HIS A N 1
ATOM 719 C CA . HIS A 1 91 ? 6.438 -3.911 -12.845 1.00 97.25 91 HIS A CA 1
ATOM 720 C C . HIS A 1 91 ? 7.115 -2.638 -13.371 1.00 97.25 91 HIS A C 1
ATOM 722 O O . HIS A 1 91 ? 8.265 -2.355 -13.043 1.00 97.25 91 HIS A O 1
ATOM 728 N N . ALA A 1 92 ? 6.451 -1.845 -14.208 1.00 96.38 92 ALA A N 1
ATOM 729 C CA . ALA A 1 92 ? 7.067 -0.653 -14.777 1.00 96.38 92 ALA A CA 1
ATOM 730 C C . ALA A 1 92 ? 7.253 0.446 -13.713 1.00 96.38 92 ALA A C 1
ATOM 732 O O . ALA A 1 92 ? 6.290 1.076 -13.270 1.00 96.38 92 ALA A O 1
ATOM 733 N N . MET A 1 93 ? 8.512 0.717 -13.353 1.00 95.69 93 MET A N 1
ATOM 734 C CA . MET A 1 93 ? 8.911 1.817 -12.463 1.00 95.69 93 MET A CA 1
ATOM 735 C C . MET A 1 93 ? 8.433 3.183 -13.005 1.00 95.69 93 MET A C 1
ATOM 737 O O . MET A 1 93 ? 8.157 3.320 -14.205 1.00 95.69 93 MET 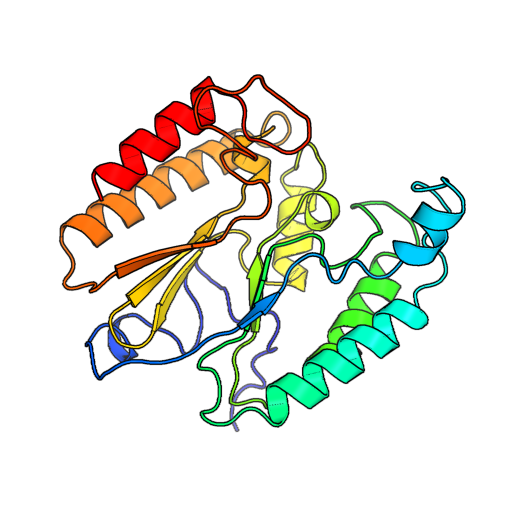A O 1
ATOM 741 N N . PRO A 1 94 ? 8.360 4.238 -12.171 1.00 95.69 94 PRO A N 1
ATOM 742 C CA . PRO A 1 94 ? 8.051 5.579 -12.656 1.00 95.69 94 PRO A CA 1
ATOM 743 C C . PRO A 1 94 ? 9.004 6.019 -13.778 1.00 95.69 94 PRO A C 1
ATOM 745 O O . PRO A 1 94 ? 10.221 5.883 -13.669 1.00 95.69 94 PRO A O 1
ATOM 748 N N . GLY A 1 95 ? 8.443 6.544 -14.870 1.00 92.75 95 GLY A N 1
ATOM 749 C CA . GLY A 1 95 ? 9.198 6.970 -16.054 1.00 92.75 95 GLY A CA 1
ATOM 750 C C . GLY A 1 95 ? 9.562 5.856 -17.047 1.00 92.75 95 GLY A C 1
ATOM 751 O O . GLY A 1 95 ? 10.106 6.163 -18.109 1.00 92.75 95 GLY A O 1
ATOM 752 N N . CYS A 1 96 ? 9.252 4.590 -16.754 1.00 92.50 96 CYS A N 1
ATOM 753 C CA . CYS A 1 96 ? 9.444 3.479 -17.688 1.00 92.50 96 CYS A CA 1
ATOM 754 C C . CYS A 1 96 ? 8.266 3.321 -18.664 1.00 92.50 96 CYS A C 1
ATOM 756 O O . CYS A 1 96 ? 7.139 3.740 -18.398 1.00 92.50 96 CYS A O 1
ATOM 758 N N . ASN A 1 97 ? 8.536 2.671 -19.801 1.00 91.88 97 ASN A N 1
ATOM 759 C CA . ASN A 1 97 ? 7.505 2.288 -20.768 1.00 91.88 97 ASN A CA 1
ATOM 760 C C . ASN A 1 97 ? 6.494 1.312 -20.147 1.00 91.88 97 ASN A C 1
ATOM 762 O O . ASN A 1 97 ? 6.808 0.622 -19.179 1.00 91.88 97 ASN A O 1
ATOM 766 N N . PHE A 1 98 ? 5.312 1.213 -20.759 1.00 93.88 98 PHE A N 1
ATOM 767 C CA . PHE A 1 98 ? 4.237 0.272 -20.408 1.00 93.88 98 PHE A CA 1
ATOM 768 C C . PHE A 1 98 ? 3.537 0.530 -19.071 1.00 93.88 98 PHE A C 1
ATOM 770 O O . PHE A 1 98 ? 2.588 -0.176 -18.738 1.00 93.88 98 PHE A O 1
ATOM 777 N N . ARG A 1 99 ? 3.978 1.529 -18.297 1.00 95.06 99 ARG A N 1
ATOM 778 C CA . ARG A 1 99 ? 3.413 1.820 -16.978 1.00 95.06 99 ARG A CA 1
ATOM 779 C C . ARG A 1 99 ? 1.917 2.102 -17.040 1.00 95.06 99 ARG A C 1
ATOM 781 O O . ARG A 1 99 ? 1.151 1.510 -16.286 1.00 95.06 99 ARG A O 1
ATOM 788 N N . GLU A 1 100 ? 1.498 2.990 -17.936 1.00 95.94 100 GLU A N 1
ATOM 789 C CA . GLU A 1 100 ? 0.089 3.372 -18.059 1.00 95.94 100 GLU A CA 1
ATOM 790 C C . GLU A 1 100 ? -0.780 2.176 -18.469 1.00 95.94 100 GLU A C 1
ATOM 792 O O . GLU A 1 100 ? -1.872 1.987 -17.929 1.00 95.94 100 GLU A O 1
ATOM 797 N N . GLU A 1 101 ? -0.285 1.335 -19.378 1.00 97.62 101 GLU A N 1
ATOM 798 C CA . GLU A 1 101 ? -0.977 0.141 -19.852 1.00 97.62 101 GLU A CA 1
ATOM 799 C C . GLU A 1 101 ? -1.072 -0.948 -18.775 1.00 97.62 101 GLU A C 1
ATOM 801 O O . GLU A 1 101 ? -2.154 -1.505 -18.573 1.00 97.62 101 GLU A O 1
ATOM 806 N N . GLN A 1 102 ? 0.012 -1.205 -18.037 1.00 97.88 102 GLN A N 1
ATOM 807 C CA . GLN A 1 102 ? 0.013 -2.134 -16.904 1.00 97.88 102 GLN A CA 1
ATOM 808 C C . GLN A 1 102 ? -0.942 -1.658 -15.800 1.00 97.88 102 GLN A C 1
ATOM 810 O O . GLN A 1 102 ? -1.766 -2.440 -15.323 1.00 97.88 102 GLN A O 1
ATOM 815 N N . GLU A 1 103 ? -0.900 -0.373 -15.415 1.00 97.81 103 GLU A N 1
ATOM 816 C CA . GLU A 1 103 ? -1.820 0.173 -14.405 1.00 97.81 103 GLU A CA 1
ATOM 817 C C . GLU A 1 103 ? -3.278 0.063 -14.859 1.00 97.81 103 GLU A C 1
ATOM 819 O O . GLU A 1 103 ? -4.159 -0.297 -14.070 1.00 97.81 103 GLU A O 1
ATOM 824 N N . LYS A 1 104 ? -3.548 0.379 -16.131 1.00 98.19 104 LYS A N 1
ATOM 825 C CA . LYS A 1 104 ? -4.888 0.295 -16.711 1.00 98.19 104 LYS A CA 1
ATOM 826 C C . LYS A 1 104 ? -5.415 -1.137 -16.653 1.00 98.19 104 LYS A C 1
ATOM 828 O O . LYS A 1 104 ? -6.525 -1.342 -16.166 1.00 98.19 104 LYS A O 1
ATOM 833 N N . ASP A 1 105 ? -4.646 -2.114 -17.122 1.00 98.50 105 ASP A N 1
ATOM 834 C CA . ASP A 1 105 ? -5.099 -3.503 -17.181 1.00 98.50 105 ASP A CA 1
ATOM 835 C C . ASP A 1 105 ? -5.232 -4.127 -15.784 1.00 98.50 105 ASP A C 1
ATOM 837 O O . ASP A 1 105 ? -6.199 -4.855 -15.536 1.00 98.50 105 ASP A O 1
ATOM 841 N N . LEU A 1 106 ? -4.352 -3.777 -14.836 1.00 98.56 106 LEU A N 1
ATOM 842 C CA . LEU A 1 106 ? -4.522 -4.150 -13.429 1.00 98.56 106 LEU A CA 1
ATOM 843 C C . LEU A 1 106 ? -5.851 -3.615 -12.881 1.00 98.56 106 LEU A C 1
ATOM 845 O O . LEU A 1 106 ? -6.647 -4.369 -12.315 1.00 98.56 106 LEU A O 1
ATOM 849 N N . LYS A 1 107 ? -6.126 -2.319 -13.077 1.00 98.44 107 LYS A N 1
ATOM 850 C CA . LYS A 1 107 ? -7.385 -1.697 -12.644 1.00 98.44 107 LYS A CA 1
ATOM 851 C C . LYS A 1 107 ? -8.593 -2.334 -13.327 1.00 98.44 107 LYS A C 1
ATOM 853 O O . LYS A 1 107 ? -9.618 -2.538 -12.682 1.00 98.44 107 LYS A O 1
ATOM 858 N N . ASP A 1 108 ? -8.505 -2.665 -14.612 1.00 98.31 108 ASP A N 1
ATOM 859 C CA . ASP A 1 108 ? -9.591 -3.319 -15.349 1.00 98.31 108 ASP A CA 1
ATOM 860 C C . ASP A 1 108 ? -9.948 -4.682 -14.745 1.00 98.31 108 ASP A C 1
ATOM 862 O O . ASP A 1 108 ? -11.132 -4.972 -14.567 1.00 98.31 108 ASP A O 1
ATOM 866 N N . VAL A 1 109 ? -8.953 -5.485 -14.355 1.00 98.25 109 VAL A N 1
ATOM 867 C CA . VAL A 1 109 ? -9.199 -6.767 -13.680 1.00 98.25 109 VAL A CA 1
ATOM 868 C C . VAL A 1 109 ? -9.739 -6.569 -12.264 1.00 98.25 109 VAL A C 1
ATOM 870 O O . VAL A 1 109 ? -10.729 -7.198 -11.890 1.00 98.25 109 VAL A O 1
ATOM 873 N N . LEU A 1 110 ? -9.130 -5.680 -11.475 1.00 98.25 110 LEU A N 1
ATOM 874 C CA . LEU A 1 110 ? -9.521 -5.456 -10.080 1.00 98.25 110 LEU A CA 1
ATOM 875 C C . LEU A 1 110 ? -10.938 -4.889 -9.931 1.00 98.25 110 LEU A C 1
ATOM 877 O O . LEU A 1 110 ? -11.587 -5.156 -8.918 1.00 98.25 110 LEU A O 1
ATOM 881 N N . ARG A 1 111 ? -11.457 -4.173 -10.941 1.00 97.38 111 ARG A N 1
ATOM 882 C CA . ARG A 1 111 ? -12.857 -3.704 -10.975 1.00 97.38 111 ARG A CA 1
ATOM 883 C C . ARG A 1 111 ? -13.888 -4.832 -10.908 1.00 97.38 111 ARG A C 1
ATOM 885 O O . ARG A 1 111 ? -15.034 -4.557 -10.573 1.00 97.38 111 ARG A O 1
ATOM 892 N N . ALA A 1 112 ? -13.508 -6.070 -11.225 1.00 98.00 112 ALA A N 1
ATOM 893 C CA . ALA A 1 112 ? -14.394 -7.224 -11.097 1.00 98.00 112 ALA A CA 1
ATOM 894 C C . ALA A 1 112 ? -14.524 -7.737 -9.648 1.00 98.00 112 ALA A C 1
ATOM 896 O O . ALA A 1 112 ? -15.308 -8.655 -9.403 1.00 98.00 112 ALA A O 1
ATOM 897 N N . THR A 1 113 ? -13.778 -7.172 -8.692 1.00 98.12 113 THR A N 1
ATOM 898 C CA . THR A 1 113 ? -13.979 -7.450 -7.262 1.00 98.12 113 THR A CA 1
ATOM 899 C C . THR A 1 113 ? -15.366 -6.974 -6.841 1.00 98.12 113 THR A C 1
ATOM 901 O O . THR A 1 113 ? -15.815 -5.916 -7.282 1.00 98.12 113 THR A O 1
ATOM 904 N N . ASP A 1 114 ? -16.045 -7.755 -6.001 1.00 97.06 114 ASP A N 1
ATOM 905 C CA . ASP A 1 114 ? -17.336 -7.389 -5.420 1.00 97.06 114 ASP A CA 1
ATOM 906 C C . ASP A 1 114 ? -17.264 -5.959 -4.836 1.00 97.06 114 ASP A C 1
ATOM 908 O O . ASP A 1 114 ? -16.378 -5.684 -4.019 1.00 97.06 114 ASP A O 1
ATOM 912 N N . PRO A 1 115 ? -18.152 -5.033 -5.248 1.00 94.94 115 PRO A N 1
ATOM 913 C CA . PRO A 1 115 ? -18.100 -3.631 -4.828 1.00 94.94 115 PRO A CA 1
ATOM 914 C C . PRO A 1 115 ? -18.246 -3.431 -3.310 1.00 94.94 115 PRO A C 1
ATOM 916 O O . PRO A 1 115 ? -17.806 -2.401 -2.790 1.00 94.94 115 PRO A O 1
ATOM 919 N N . ASP A 1 116 ? -18.808 -4.410 -2.592 1.00 95.31 116 ASP A N 1
ATOM 920 C CA . ASP A 1 116 ? -18.919 -4.401 -1.130 1.00 95.31 116 ASP A CA 1
ATOM 921 C C . ASP A 1 116 ? -17.632 -4.871 -0.423 1.00 95.31 116 ASP A C 1
ATOM 923 O O . ASP A 1 116 ? -17.591 -4.928 0.813 1.00 95.31 116 ASP A O 1
ATOM 927 N N . ILE A 1 117 ? -16.582 -5.220 -1.176 1.00 97.94 117 ILE A N 1
ATOM 928 C CA . ILE A 1 117 ? -15.247 -5.561 -0.676 1.00 97.94 117 ILE A CA 1
ATOM 929 C C . ILE A 1 117 ? -14.276 -4.428 -1.065 1.00 97.94 117 ILE A C 1
ATOM 931 O O . ILE A 1 117 ? -13.773 -4.384 -2.188 1.00 97.94 117 ILE A O 1
ATOM 935 N N . PRO A 1 118 ? -13.984 -3.486 -0.151 1.00 98.00 118 PRO A N 1
ATOM 936 C CA . PRO A 1 118 ? -13.001 -2.436 -0.380 1.00 98.00 118 PRO A CA 1
ATOM 937 C C . PRO A 1 118 ? -11.617 -2.978 -0.757 1.00 98.00 118 PRO A C 1
ATOM 939 O O . PRO A 1 118 ? -11.133 -3.926 -0.138 1.00 98.00 118 PRO A O 1
ATOM 942 N N . LEU A 1 119 ? -10.960 -2.314 -1.710 1.00 98.62 119 LEU A N 1
ATOM 943 C CA . LEU A 1 119 ? -9.557 -2.541 -2.052 1.00 98.62 119 LEU A CA 1
ATOM 944 C C . LEU A 1 119 ? -8.679 -1.469 -1.394 1.00 98.62 119 LEU A C 1
ATOM 946 O O . LEU A 1 119 ? -8.950 -0.274 -1.523 1.00 98.62 119 LEU A O 1
ATOM 950 N N . VAL A 1 120 ? -7.642 -1.907 -0.688 1.00 98.75 120 VAL A N 1
ATOM 951 C CA . VAL A 1 120 ? -6.642 -1.084 -0.000 1.00 98.75 120 VAL A CA 1
ATOM 952 C C . VAL A 1 120 ? -5.308 -1.273 -0.718 1.00 98.75 120 VAL A C 1
ATOM 954 O O . VAL A 1 120 ? -4.888 -2.404 -0.952 1.00 98.75 120 VAL A O 1
ATOM 957 N N . PHE A 1 121 ? -4.636 -0.179 -1.062 1.00 98.75 121 PHE A N 1
ATOM 958 C CA . PHE A 1 121 ? -3.368 -0.214 -1.788 1.00 98.75 121 PHE A CA 1
ATOM 959 C C . PHE A 1 121 ? -2.255 0.359 -0.918 1.00 98.75 121 PHE A C 1
ATOM 961 O O . PHE A 1 121 ? -2.385 1.456 -0.374 1.00 98.75 121 PHE A O 1
ATOM 968 N N . VAL A 1 122 ? -1.182 -0.410 -0.779 1.00 98.81 122 VAL A N 1
ATOM 969 C CA . VAL A 1 122 ? 0.094 0.018 -0.201 1.00 98.81 122 VAL A CA 1
ATOM 970 C C . VAL A 1 122 ? 1.041 0.261 -1.368 1.00 98.81 122 VAL A C 1
ATOM 972 O O . VAL A 1 122 ? 0.962 -0.453 -2.363 1.00 98.81 122 VAL A O 1
ATOM 975 N N . SER A 1 123 ? 1.926 1.244 -1.248 1.00 98.56 123 SER A N 1
ATOM 976 C CA . SER A 1 123 ? 2.950 1.511 -2.258 1.00 98.56 123 SER A CA 1
ATOM 977 C C . SER A 1 123 ? 4.212 0.678 -2.016 1.00 98.56 123 SER A C 1
ATOM 979 O O . SER A 1 123 ? 4.649 0.525 -0.872 1.00 98.56 123 SER A O 1
ATOM 981 N N . GLY A 1 124 ? 4.800 0.166 -3.096 1.00 98.44 124 GLY A N 1
ATOM 982 C CA . GLY A 1 124 ? 6.126 -0.451 -3.140 1.00 98.44 124 GLY A CA 1
ATOM 983 C C . GLY A 1 124 ? 7.145 0.363 -3.940 1.00 98.44 124 GLY A C 1
ATOM 984 O O . GLY A 1 124 ? 6.885 1.501 -4.359 1.00 98.44 124 GLY A O 1
ATOM 985 N N . ASN A 1 125 ? 8.336 -0.198 -4.147 1.00 98.00 125 ASN A N 1
ATOM 986 C CA . ASN A 1 125 ? 9.402 0.492 -4.875 1.00 98.00 125 ASN A CA 1
ATOM 987 C C . ASN A 1 125 ? 9.113 0.605 -6.377 1.00 98.00 125 ASN A C 1
ATOM 989 O O . ASN A 1 125 ? 9.521 1.599 -6.980 1.00 98.00 125 ASN A O 1
ATOM 993 N N . HIS A 1 126 ? 8.371 -0.328 -6.980 1.00 97.56 126 HIS A N 1
ATOM 994 C CA . HIS A 1 126 ? 7.919 -0.201 -8.371 1.00 97.56 126 HIS A CA 1
ATOM 995 C C . HIS A 1 126 ? 6.820 0.850 -8.554 1.00 97.56 126 HIS A C 1
ATOM 997 O O . HIS A 1 126 ? 6.663 1.436 -9.632 1.00 97.56 126 HIS A O 1
ATOM 1003 N N . ASP A 1 127 ? 6.115 1.181 -7.478 1.00 98.25 127 ASP A N 1
ATOM 1004 C CA . ASP A 1 127 ? 5.060 2.184 -7.505 1.00 98.25 127 ASP A CA 1
ATOM 1005 C C . ASP A 1 127 ? 5.614 3.612 -7.398 1.00 98.25 127 ASP A C 1
ATOM 1007 O O . ASP A 1 127 ? 5.113 4.506 -8.083 1.00 98.25 127 ASP A O 1
ATOM 1011 N N . LEU A 1 128 ? 6.656 3.818 -6.581 1.00 98.06 128 LEU A N 1
ATOM 1012 C CA . LEU A 1 128 ? 7.191 5.142 -6.219 1.00 98.06 128 LEU A CA 1
ATOM 1013 C C . LEU A 1 128 ? 8.632 5.417 -6.674 1.00 98.06 128 LEU A C 1
ATOM 1015 O O . LEU A 1 128 ? 9.056 6.577 -6.694 1.00 98.06 128 LEU A O 1
ATOM 1019 N N . GLY A 1 129 ? 9.381 4.378 -7.037 1.00 97.31 129 GLY A N 1
ATOM 1020 C CA . GLY A 1 129 ? 10.832 4.406 -7.201 1.00 97.31 129 GLY A CA 1
ATOM 1021 C C . GLY A 1 129 ? 11.582 3.966 -5.934 1.00 97.31 129 GLY A C 1
ATOM 1022 O O . GLY A 1 129 ? 11.081 4.091 -4.817 1.00 97.31 129 GLY A O 1
ATOM 1023 N N . ASN A 1 130 ? 12.821 3.482 -6.104 1.00 96.69 130 ASN A N 1
ATOM 1024 C CA . ASN A 1 130 ? 13.687 3.103 -4.975 1.00 96.69 130 ASN A CA 1
ATOM 1025 C C . ASN A 1 130 ? 13.993 4.305 -4.063 1.00 96.69 130 ASN A C 1
ATOM 1027 O O . ASN A 1 130 ? 13.942 4.166 -2.849 1.00 96.69 130 ASN A O 1
ATOM 1031 N N . ALA A 1 131 ? 14.238 5.475 -4.661 1.00 97.44 131 ALA A N 1
ATOM 1032 C CA . ALA A 1 131 ? 14.359 6.760 -3.980 1.00 97.44 131 ALA A CA 1
ATOM 1033 C C . ALA A 1 131 ? 13.229 7.686 -4.475 1.00 97.44 131 ALA A C 1
ATOM 1035 O O . ALA A 1 131 ? 13.382 8.323 -5.525 1.00 97.44 131 ALA A O 1
ATOM 1036 N N . PRO A 1 132 ? 12.059 7.711 -3.810 1.00 98.19 132 PRO A N 1
ATOM 1037 C CA . PRO A 1 132 ? 10.928 8.531 -4.232 1.00 98.19 132 PRO A CA 1
ATOM 1038 C C . PRO A 1 132 ? 11.259 10.025 -4.315 1.00 98.19 132 PRO A C 1
ATOM 1040 O O . PRO A 1 132 ? 12.089 10.565 -3.580 1.00 98.19 132 PRO A O 1
ATOM 1043 N N . THR A 1 133 ? 10.529 10.713 -5.189 1.00 98.69 133 THR A N 1
ATOM 1044 C CA . THR A 1 133 ? 10.533 12.174 -5.340 1.00 98.69 133 THR A CA 1
ATOM 1045 C C . THR A 1 133 ? 9.112 12.704 -5.134 1.00 98.69 133 THR A C 1
ATOM 1047 O O . THR A 1 133 ? 8.162 11.916 -5.175 1.00 98.69 133 THR A O 1
ATOM 1050 N N . PRO A 1 134 ? 8.905 14.023 -4.953 1.00 98.69 134 PRO A N 1
ATOM 1051 C CA . PRO A 1 134 ? 7.554 14.569 -4.851 1.00 98.69 134 PRO A CA 1
ATOM 1052 C C . PRO A 1 134 ? 6.677 14.219 -6.061 1.00 98.69 134 PRO A C 1
ATOM 1054 O O . PRO A 1 134 ? 5.506 13.894 -5.885 1.00 98.69 134 PRO A O 1
ATOM 1057 N N . ASP A 1 135 ? 7.260 14.199 -7.262 1.00 98.62 135 ASP A N 1
ATOM 1058 C CA . ASP A 1 135 ? 6.545 13.902 -8.505 1.00 98.62 135 ASP A CA 1
ATOM 1059 C C . ASP A 1 135 ? 6.104 12.433 -8.582 1.00 98.62 135 ASP A C 1
ATOM 1061 O O . ASP A 1 135 ? 4.972 12.151 -8.976 1.00 98.62 135 ASP A O 1
ATOM 1065 N N . THR A 1 136 ? 6.957 11.483 -8.173 1.00 98.56 136 THR A N 1
ATOM 1066 C CA . THR A 1 136 ? 6.593 10.054 -8.201 1.00 98.56 136 THR A CA 1
ATOM 1067 C C . THR A 1 136 ? 5.554 9.708 -7.135 1.00 98.56 136 THR A C 1
ATOM 1069 O O . THR A 1 136 ? 4.633 8.934 -7.405 1.00 98.56 136 THR A O 1
ATOM 1072 N N . VAL A 1 137 ? 5.626 10.342 -5.957 1.00 98.75 137 VAL A N 1
ATOM 1073 C CA . VAL A 1 137 ? 4.586 10.232 -4.921 1.00 98.75 137 VAL A CA 1
ATOM 1074 C C . VAL A 1 137 ? 3.268 10.836 -5.404 1.00 98.75 137 VAL A C 1
ATOM 1076 O O . VAL A 1 137 ? 2.213 10.222 -5.244 1.00 98.75 137 VAL A O 1
ATOM 1079 N N . GLU A 1 138 ? 3.298 12.007 -6.045 1.00 98.44 138 GLU A N 1
ATOM 1080 C CA . GLU A 1 138 ? 2.086 12.610 -6.600 1.00 98.44 138 GLU A CA 1
ATOM 1081 C C . GLU A 1 138 ? 1.471 11.736 -7.705 1.00 98.44 138 GLU A C 1
ATOM 1083 O O . GLU A 1 138 ? 0.251 11.546 -7.735 1.00 98.44 138 GLU A O 1
ATOM 1088 N N . GLN A 1 139 ? 2.298 11.164 -8.586 1.00 98.19 139 GLN A N 1
ATOM 1089 C CA . GLN A 1 139 ? 1.852 10.243 -9.630 1.00 98.19 139 GLN A CA 1
ATOM 1090 C C . GLN A 1 139 ? 1.114 9.036 -9.035 1.00 98.19 139 GLN A C 1
ATOM 1092 O O . GLN A 1 139 ? 0.004 8.732 -9.481 1.00 98.19 139 GLN A O 1
ATOM 1097 N N . TYR A 1 140 ? 1.677 8.398 -8.003 1.00 98.62 140 TYR A N 1
ATOM 1098 C CA . TYR A 1 140 ? 1.005 7.314 -7.283 1.00 98.62 140 TYR A CA 1
ATOM 1099 C C . TYR A 1 140 ? -0.331 7.778 -6.691 1.00 98.62 140 TYR A C 1
ATOM 1101 O O . TYR A 1 140 ? -1.370 7.166 -6.950 1.00 98.62 140 TYR A O 1
ATOM 1109 N N . CYS A 1 141 ? -0.335 8.910 -5.980 1.00 98.50 141 CYS A N 1
ATOM 1110 C CA . CYS A 1 141 ? -1.527 9.430 -5.312 1.00 98.50 141 CYS A CA 1
ATOM 1111 C C . CYS A 1 141 ? -2.681 9.748 -6.275 1.00 98.50 141 CYS A C 1
ATOM 1113 O O . CYS A 1 141 ? -3.852 9.539 -5.944 1.00 98.50 141 CYS A O 1
ATOM 1115 N N . ARG A 1 142 ? -2.375 10.204 -7.497 1.00 97.62 142 ARG A N 1
ATOM 1116 C CA . ARG A 1 142 ? -3.377 10.417 -8.558 1.00 97.62 142 ARG A CA 1
ATOM 1117 C C . ARG A 1 142 ? -4.008 9.109 -9.043 1.00 97.62 142 ARG A C 1
ATOM 1119 O O . ARG A 1 142 ? -5.159 9.122 -9.480 1.00 97.62 142 ARG A O 1
ATOM 1126 N N . GLY A 1 143 ? -3.264 8.004 -8.992 1.00 96.50 143 GLY A N 1
ATOM 1127 C CA . GLY A 1 143 ? -3.683 6.697 -9.489 1.00 96.50 143 GLY A CA 1
ATOM 1128 C C . GLY A 1 143 ? -4.359 5.801 -8.448 1.00 96.50 143 GLY A C 1
ATOM 1129 O O . GLY A 1 143 ? -5.285 5.074 -8.821 1.00 96.50 143 GLY A O 1
ATOM 1130 N N . TRP A 1 144 ? -3.906 5.852 -7.194 1.00 98.12 144 TRP A N 1
ATOM 1131 C CA . TRP A 1 144 ? -4.191 4.847 -6.155 1.00 98.12 144 TRP A CA 1
ATOM 1132 C C . TRP A 1 144 ? -4.624 5.438 -4.801 1.00 98.12 144 TRP A C 1
ATOM 1134 O O . TRP A 1 144 ? -4.925 4.698 -3.864 1.00 98.12 144 TRP A O 1
ATOM 1144 N N . GLY A 1 145 ? -4.714 6.768 -4.705 1.00 98.12 145 GLY A N 1
ATOM 1145 C CA . GLY A 1 145 ? -5.021 7.470 -3.462 1.00 98.12 145 GLY A CA 1
ATOM 1146 C C . GLY A 1 145 ? -3.787 7.655 -2.584 1.00 98.12 145 GLY A C 1
ATOM 1147 O O . GLY A 1 145 ? -2.670 7.363 -2.997 1.00 98.12 145 GLY A O 1
ATOM 1148 N N . ASP A 1 146 ? -3.992 8.192 -1.387 1.00 98.75 146 ASP A N 1
ATOM 1149 C CA . ASP A 1 146 ? -2.900 8.584 -0.494 1.00 98.75 146 ASP A CA 1
ATOM 1150 C C . ASP A 1 146 ? -1.883 7.449 -0.252 1.00 98.75 146 ASP A C 1
ATOM 1152 O O . ASP A 1 146 ? -2.248 6.306 0.013 1.00 98.75 146 ASP A O 1
ATOM 1156 N N . ASP A 1 147 ? -0.594 7.790 -0.284 1.00 98.62 147 ASP A N 1
ATOM 1157 C CA . ASP A 1 147 ? 0.546 6.874 -0.129 1.00 98.62 147 ASP A CA 1
ATOM 1158 C C . ASP A 1 147 ? 0.726 6.320 1.296 1.00 98.62 147 ASP A C 1
ATOM 1160 O O . ASP A 1 147 ? 1.351 5.280 1.492 1.00 98.62 147 ASP A O 1
ATOM 1164 N N . TYR A 1 148 ? 0.140 6.996 2.283 1.00 98.88 148 TYR A N 1
ATOM 1165 C CA . TYR A 1 148 ? -0.008 6.532 3.660 1.00 98.88 148 TYR A CA 1
ATOM 1166 C C . TYR A 1 148 ? -1.292 7.101 4.266 1.00 98.88 148 TYR A C 1
ATOM 1168 O O . TYR A 1 148 ? -1.680 8.242 3.983 1.00 98.88 148 TYR A O 1
ATOM 1176 N N . PHE A 1 149 ? -1.973 6.313 5.091 1.00 98.88 149 PHE A N 1
ATOM 1177 C CA . PHE A 1 149 ? -3.260 6.665 5.696 1.00 98.88 149 PHE A CA 1
ATOM 1178 C C . PHE A 1 149 ? -3.632 5.674 6.801 1.00 98.88 149 PHE A C 1
ATOM 1180 O O . PHE A 1 149 ? -2.994 4.636 6.974 1.00 98.88 149 PHE A O 1
ATOM 1187 N N . SER A 1 150 ? -4.686 5.984 7.554 1.00 98.62 150 SER A N 1
ATOM 1188 C CA . SER A 1 150 ? -5.266 5.054 8.519 1.00 98.62 150 SER A CA 1
ATOM 1189 C C . SER A 1 150 ? -6.750 4.825 8.272 1.00 98.62 150 SER A C 1
ATOM 1191 O O . SER A 1 150 ? -7.443 5.641 7.657 1.00 98.62 150 SER A O 1
ATOM 1193 N N . PHE A 1 151 ? -7.238 3.676 8.725 1.00 98.56 151 PHE A N 1
ATOM 1194 C CA . PHE A 1 151 ? -8.642 3.299 8.626 1.00 98.56 151 PHE A CA 1
ATOM 1195 C C . PHE A 1 151 ? -9.033 2.336 9.743 1.00 98.56 151 PHE A C 1
ATOM 1197 O O . PHE A 1 151 ? -8.174 1.784 10.430 1.00 98.56 151 PHE A O 1
ATOM 1204 N N . TRP A 1 152 ? -10.334 2.155 9.938 1.00 97.94 152 TRP A N 1
ATOM 1205 C CA . TRP A 1 152 ? -10.877 1.318 11.001 1.00 97.94 152 TRP A CA 1
ATOM 1206 C C . TRP A 1 152 ? -11.741 0.209 10.426 1.00 97.94 152 TRP A C 1
ATOM 1208 O O . TRP A 1 152 ? -12.487 0.434 9.477 1.00 97.94 152 TRP A O 1
ATOM 1218 N N . VAL A 1 153 ? -11.664 -0.981 11.020 1.00 97.75 153 VAL A N 1
ATOM 1219 C CA . VAL A 1 153 ? -12.588 -2.085 10.724 1.00 97.75 153 VAL A CA 1
ATOM 1220 C C . VAL A 1 153 ? -12.897 -2.828 12.014 1.00 97.75 153 VAL A C 1
ATOM 1222 O O . VAL A 1 153 ? -11.986 -3.368 12.640 1.00 97.75 153 VAL A O 1
ATOM 1225 N N . GLY A 1 154 ? -14.171 -2.877 12.404 1.00 96.44 154 GLY A N 1
ATOM 1226 C CA . GLY A 1 154 ? -14.657 -3.701 13.514 1.00 96.44 154 GLY A CA 1
ATOM 1227 C C . GLY A 1 154 ? -13.856 -3.584 14.817 1.00 96.44 154 GLY A C 1
ATOM 1228 O O . GLY A 1 154 ? -13.584 -4.598 15.449 1.00 96.44 154 GLY A O 1
ATOM 1229 N N . GLY A 1 155 ? -13.443 -2.381 15.205 1.00 96.94 155 GLY A N 1
ATOM 1230 C CA . GLY A 1 155 ? -12.668 -2.086 16.410 1.00 96.94 155 GLY A CA 1
ATOM 1231 C C . GLY A 1 155 ? -11.154 -2.228 16.275 1.00 96.94 155 GLY A C 1
ATOM 1232 O O . GLY A 1 155 ? -10.447 -2.115 17.274 1.00 96.94 155 GLY A O 1
ATOM 1233 N N . VAL A 1 156 ? -10.638 -2.475 15.072 1.00 97.50 156 VAL A N 1
ATOM 1234 C CA . VAL A 1 156 ? -9.201 -2.562 14.779 1.00 97.50 156 VAL A CA 1
ATOM 1235 C C . VAL A 1 156 ? -8.765 -1.336 13.984 1.00 97.50 156 VAL A C 1
ATOM 1237 O O . VAL A 1 156 ? -9.417 -0.969 13.004 1.00 97.50 156 VAL A O 1
ATOM 1240 N N . LEU A 1 157 ? -7.656 -0.724 14.401 1.00 97.88 157 LEU A N 1
ATOM 1241 C CA . LEU A 1 157 ? -7.006 0.367 13.681 1.00 97.88 157 LEU A CA 1
ATOM 1242 C C . LEU A 1 157 ? -5.986 -0.212 12.698 1.00 97.88 157 LEU A C 1
ATOM 1244 O O . LEU A 1 157 ? -5.102 -0.972 13.087 1.00 97.88 157 LEU A O 1
ATOM 1248 N N . PHE A 1 158 ? -6.080 0.186 11.438 1.00 98.62 158 PHE A N 1
ATOM 1249 C CA . PHE A 1 158 ? -5.137 -0.180 10.391 1.00 98.62 158 PHE A CA 1
ATOM 1250 C C . PHE A 1 158 ? -4.339 1.043 9.956 1.00 98.62 158 PHE A C 1
ATOM 1252 O O . PHE A 1 158 ? -4.913 2.110 9.723 1.00 98.62 158 PHE A O 1
ATOM 1259 N N . LEU A 1 159 ? -3.025 0.882 9.827 1.00 98.75 159 LEU A N 1
ATOM 1260 C CA . LEU A 1 159 ? -2.106 1.891 9.309 1.00 98.75 159 LEU A CA 1
ATOM 1261 C C . LEU A 1 159 ? -1.489 1.372 8.011 1.00 98.75 159 LEU A C 1
ATOM 1263 O O . LEU A 1 159 ? -0.922 0.284 7.993 1.00 98.75 159 LEU A O 1
ATOM 1267 N N . VAL A 1 160 ? -1.582 2.151 6.939 1.00 98.88 160 VAL A N 1
ATOM 1268 C CA . VAL A 1 160 ? -0.855 1.925 5.686 1.00 98.88 160 VAL A CA 1
ATOM 1269 C C . VAL A 1 160 ? 0.295 2.915 5.649 1.00 98.88 160 VAL A C 1
ATOM 1271 O O . VAL A 1 160 ? 0.059 4.121 5.742 1.00 98.88 160 VAL A O 1
ATOM 1274 N N . LEU A 1 161 ? 1.523 2.406 5.561 1.00 98.81 161 LEU A N 1
ATOM 1275 C CA . LEU A 1 161 ? 2.745 3.206 5.558 1.00 98.81 161 LEU A CA 1
ATOM 1276 C C . LEU A 1 161 ? 3.397 3.195 4.178 1.00 98.81 161 LEU A C 1
ATOM 1278 O O . LEU A 1 161 ? 3.396 2.177 3.486 1.00 98.81 161 LEU A O 1
ATOM 1282 N N . ASN A 1 162 ? 4.038 4.309 3.836 1.00 98.69 162 ASN A N 1
ATOM 1283 C CA . ASN A 1 162 ? 4.949 4.392 2.703 1.00 98.69 162 ASN A CA 1
ATOM 1284 C C . ASN A 1 162 ? 6.361 4.009 3.178 1.00 98.69 162 ASN A C 1
ATOM 1286 O O . ASN A 1 162 ? 7.092 4.842 3.721 1.00 98.69 162 ASN A O 1
ATOM 1290 N N . SER A 1 163 ? 6.738 2.737 3.013 1.00 98.56 163 SER A N 1
ATOM 1291 C CA . SER A 1 163 ? 8.053 2.246 3.448 1.00 98.56 163 SER A CA 1
ATOM 1292 C C . SER A 1 163 ? 9.217 2.766 2.606 1.00 98.56 163 SER A C 1
ATOM 1294 O O . SER A 1 163 ? 10.338 2.782 3.108 1.00 98.56 163 SER A O 1
ATOM 1296 N N . GLN A 1 164 ? 8.980 3.244 1.376 1.00 98.38 164 GLN A N 1
ATOM 1297 C CA . GLN A 1 164 ? 10.049 3.827 0.556 1.00 98.38 164 GLN A CA 1
ATOM 1298 C C . GLN A 1 164 ? 10.628 5.090 1.193 1.00 98.38 164 GLN A C 1
ATOM 1300 O O . GLN A 1 164 ? 11.834 5.308 1.126 1.00 98.38 164 GLN A O 1
ATOM 1305 N N . LEU A 1 165 ? 9.799 5.879 1.888 1.00 98.50 165 LEU A N 1
ATOM 1306 C CA . LEU A 1 165 ? 10.271 7.044 2.644 1.00 98.50 165 LEU A CA 1
ATOM 1307 C C . LEU A 1 165 ? 11.159 6.658 3.835 1.00 98.50 165 LEU A C 1
ATOM 1309 O O . LEU A 1 165 ? 11.984 7.455 4.262 1.00 98.50 165 LEU A O 1
ATOM 1313 N N . PHE A 1 166 ? 11.005 5.451 4.381 1.00 98.06 166 PHE A N 1
ATOM 1314 C CA . PHE A 1 166 ? 11.879 4.960 5.448 1.00 98.06 166 PHE A CA 1
ATOM 1315 C C . PHE A 1 166 ? 13.196 4.396 4.923 1.00 98.06 166 PHE A C 1
ATOM 1317 O O . PHE A 1 166 ? 14.187 4.441 5.649 1.00 98.06 166 PHE A O 1
ATOM 1324 N N . PHE A 1 167 ? 13.185 3.854 3.704 1.00 97.81 167 PHE A N 1
ATOM 1325 C CA . PHE A 1 167 ? 14.341 3.212 3.091 1.00 97.81 167 PHE A CA 1
ATOM 1326 C C . PHE A 1 167 ? 15.279 4.220 2.416 1.00 97.81 167 PHE A C 1
ATOM 1328 O O . PHE A 1 167 ? 16.484 4.173 2.652 1.00 97.81 167 PHE A O 1
ATOM 1335 N N . ASP A 1 168 ? 14.746 5.142 1.605 1.00 97.94 168 ASP A N 1
ATOM 1336 C CA . ASP A 1 168 ? 15.524 6.215 0.974 1.00 97.94 168 ASP A CA 1
ATOM 1337 C C . ASP A 1 168 ? 14.646 7.422 0.591 1.00 97.94 168 ASP A C 1
ATOM 1339 O O . ASP A 1 168 ? 14.131 7.528 -0.519 1.00 97.94 168 ASP A O 1
ATOM 1343 N N . ALA A 1 169 ? 14.512 8.391 1.498 1.00 97.44 169 ALA A N 1
ATOM 1344 C CA . ALA A 1 169 ? 13.820 9.654 1.226 1.00 97.44 169 ALA A CA 1
ATOM 1345 C C . ALA A 1 169 ? 14.734 10.777 0.705 1.00 97.44 169 ALA A C 1
ATOM 1347 O O . ALA A 1 169 ? 14.349 11.949 0.751 1.00 97.44 169 ALA A O 1
ATOM 1348 N N . SER A 1 170 ? 15.939 10.474 0.206 1.00 98.06 170 SER A N 1
ATOM 1349 C CA . SER A 1 170 ? 16.893 11.509 -0.235 1.00 98.06 170 SER A CA 1
ATOM 1350 C C . SER A 1 170 ? 16.335 12.436 -1.325 1.00 98.06 170 SER A C 1
ATOM 1352 O O . SER A 1 170 ? 16.692 13.616 -1.376 1.00 98.06 170 SER A O 1
ATOM 1354 N N . GLY A 1 171 ? 15.412 11.936 -2.153 1.00 97.88 171 GLY A N 1
ATOM 1355 C CA . GLY A 1 171 ? 14.703 12.707 -3.175 1.00 97.88 171 GLY A CA 1
ATOM 1356 C C . GLY A 1 171 ? 13.538 13.563 -2.659 1.00 97.88 171 GLY A C 1
ATOM 1357 O O . GLY A 1 171 ? 13.054 14.423 -3.396 1.00 97.88 171 GLY A O 1
ATOM 1358 N N . CYS A 1 172 ? 13.070 13.358 -1.422 1.00 98.06 172 CYS A N 1
ATOM 1359 C CA . CYS A 1 172 ? 11.915 14.064 -0.853 1.00 98.06 172 CYS A CA 1
ATOM 1360 C C . CYS A 1 172 ? 11.897 14.115 0.697 1.00 98.06 172 CYS A C 1
ATOM 1362 O O . CYS A 1 172 ? 10.900 13.731 1.315 1.00 98.06 172 CYS A O 1
ATOM 1364 N N . PRO A 1 173 ? 12.935 14.655 1.364 1.00 98.12 173 PRO A N 1
ATOM 1365 C CA . PRO A 1 173 ? 13.054 14.602 2.828 1.00 98.12 173 PRO A CA 1
ATOM 1366 C C . PRO A 1 173 ? 11.882 15.261 3.580 1.00 98.12 173 PRO A C 1
ATOM 1368 O O . PRO A 1 173 ? 11.526 14.841 4.677 1.00 98.12 173 PRO A O 1
ATOM 1371 N N . GLN A 1 174 ? 11.220 16.262 2.987 1.00 98.56 174 GLN A N 1
ATOM 1372 C CA . GLN A 1 174 ? 10.039 16.896 3.589 1.00 98.56 174 GLN A CA 1
ATOM 1373 C C . GLN A 1 174 ? 8.817 15.962 3.635 1.00 98.56 174 GLN A C 1
ATOM 1375 O O . GLN A 1 174 ? 7.966 16.110 4.512 1.00 98.56 174 GLN A O 1
ATOM 1380 N N . LEU A 1 175 ? 8.708 15.009 2.700 1.00 98.62 175 LEU A N 1
ATOM 1381 C CA . LEU A 1 175 ? 7.640 14.007 2.718 1.00 98.62 175 LEU A CA 1
ATOM 1382 C C . LEU A 1 175 ? 7.890 12.957 3.803 1.00 98.62 175 LEU A C 1
ATOM 1384 O O . LEU A 1 175 ? 6.938 12.577 4.484 1.00 98.62 175 LEU A O 1
ATOM 1388 N N . GLU A 1 176 ? 9.147 12.554 4.020 1.00 98.38 176 GLU A N 1
ATOM 1389 C CA . GLU A 1 176 ? 9.519 11.706 5.161 1.00 98.38 176 GLU A CA 1
ATOM 1390 C C . GLU A 1 176 ? 9.182 12.398 6.485 1.00 98.38 176 GLU A C 1
ATOM 1392 O O . GLU A 1 176 ? 8.501 11.808 7.318 1.00 98.38 176 GLU A O 1
ATOM 1397 N N . GLU A 1 177 ? 9.573 13.664 6.666 1.00 98.62 177 GLU A N 1
ATOM 1398 C CA . GLU A 1 177 ? 9.281 14.414 7.896 1.00 98.62 177 GLU A CA 1
ATOM 1399 C C . GLU A 1 177 ? 7.768 14.491 8.174 1.00 98.62 177 GLU A C 1
ATOM 1401 O O . GLU A 1 177 ? 7.314 14.262 9.301 1.00 98.62 177 GLU A O 1
ATOM 1406 N N . ALA A 1 178 ? 6.964 14.756 7.139 1.00 98.69 178 ALA A N 1
ATOM 1407 C CA . ALA A 1 178 ? 5.509 14.776 7.252 1.00 98.69 178 ALA A CA 1
ATOM 1408 C C . ALA A 1 178 ? 4.926 13.394 7.602 1.00 98.69 178 ALA A C 1
ATOM 1410 O O . ALA A 1 178 ? 4.017 13.307 8.436 1.00 98.69 178 ALA A O 1
ATOM 1411 N N . HIS A 1 179 ? 5.451 12.327 6.995 1.00 98.69 179 HIS A N 1
ATOM 1412 C CA . HIS A 1 179 ? 5.047 10.948 7.265 1.00 98.69 179 HIS A CA 1
ATOM 1413 C C . HIS A 1 179 ? 5.403 10.521 8.696 1.00 98.69 179 HIS A C 1
ATOM 1415 O O . HIS A 1 179 ? 4.545 10.001 9.407 1.00 98.69 179 HIS A O 1
ATOM 1421 N N . GLU A 1 180 ? 6.616 10.821 9.163 1.00 98.44 180 GLU A N 1
ATOM 1422 C CA . GLU A 1 180 ? 7.080 10.541 10.527 1.00 98.44 180 GLU A CA 1
ATOM 1423 C C . GLU A 1 180 ? 6.218 11.257 11.576 1.00 98.44 180 GLU A C 1
ATOM 1425 O O . GLU A 1 180 ? 5.761 10.643 12.548 1.00 98.44 180 GLU A O 1
ATOM 1430 N N . ALA A 1 181 ? 5.918 12.541 11.349 1.00 98.62 181 ALA A N 1
ATOM 1431 C CA . ALA A 1 181 ? 5.048 13.324 12.222 1.00 98.62 181 ALA A CA 1
ATOM 1432 C C . ALA A 1 181 ? 3.597 12.813 12.222 1.00 98.62 181 ALA A C 1
ATOM 1434 O O . ALA A 1 181 ? 2.905 12.896 13.244 1.00 98.62 181 ALA A O 1
ATOM 1435 N N . TRP A 1 182 ? 3.108 12.305 11.088 1.00 98.75 182 TRP A N 1
ATOM 1436 C CA . TRP A 1 182 ? 1.793 11.675 11.002 1.00 98.75 182 TRP A CA 1
ATOM 1437 C C . TRP A 1 182 ? 1.762 10.336 11.747 1.00 98.75 182 TRP A C 1
ATOM 1439 O O . TRP A 1 182 ? 0.852 10.126 12.553 1.00 98.75 182 TRP A O 1
ATOM 1449 N N . LEU A 1 183 ? 2.762 9.475 11.535 1.00 98.62 183 LEU A N 1
ATOM 1450 C CA . LEU A 1 183 ? 2.866 8.167 12.180 1.00 98.62 183 LEU A CA 1
ATOM 1451 C C . LEU A 1 183 ? 2.907 8.319 13.700 1.00 98.62 183 LEU A C 1
ATOM 1453 O O . LEU A 1 183 ? 2.153 7.656 14.405 1.00 98.62 183 LEU A O 1
ATOM 1457 N N . GLU A 1 184 ? 3.704 9.262 14.204 1.00 97.88 184 GLU A N 1
ATOM 1458 C CA . GLU A 1 184 ? 3.777 9.551 15.636 1.00 97.88 184 GLU A CA 1
ATOM 1459 C C . GLU A 1 184 ? 2.402 9.900 16.226 1.00 97.88 184 GLU A C 1
ATOM 1461 O O . GLU A 1 184 ? 2.003 9.371 17.264 1.00 97.88 184 GLU A O 1
ATOM 1466 N N . LYS A 1 185 ? 1.613 10.725 15.527 1.00 97.75 185 LYS A N 1
ATOM 1467 C CA . LYS A 1 185 ? 0.245 11.051 15.956 1.00 97.75 185 LYS A CA 1
ATOM 1468 C C . LYS A 1 185 ? -0.676 9.831 15.932 1.00 97.75 185 LYS A C 1
ATOM 1470 O O . LYS A 1 185 ? -1.520 9.714 16.820 1.00 97.75 185 LYS A O 1
ATOM 1475 N N . GLN A 1 186 ? -0.544 8.941 14.944 1.00 97.69 186 GLN A N 1
ATOM 1476 C CA . GLN A 1 186 ? -1.348 7.716 14.885 1.00 97.69 186 GLN A CA 1
ATOM 1477 C C . GLN A 1 186 ? -1.013 6.764 16.033 1.00 97.69 186 GLN A C 1
ATOM 1479 O O . GLN A 1 186 ? -1.933 6.262 16.670 1.00 9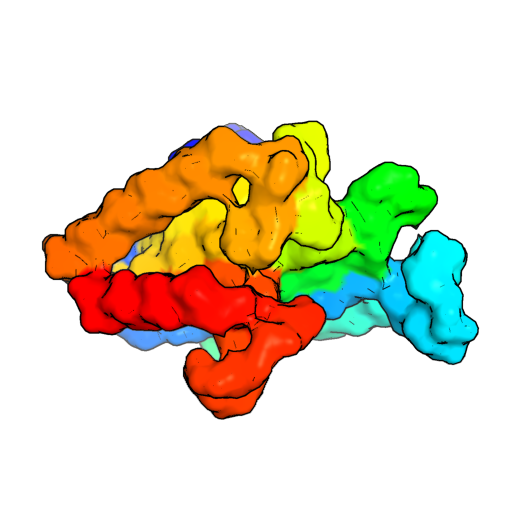7.69 186 GLN A O 1
ATOM 1484 N N . LEU A 1 187 ? 0.270 6.566 16.346 1.00 96.88 187 LEU A N 1
ATOM 1485 C CA . LEU A 1 187 ? 0.698 5.705 17.453 1.00 96.88 187 LEU A CA 1
ATOM 1486 C C . LEU A 1 187 ? 0.250 6.274 18.808 1.00 96.88 187 LEU A C 1
ATOM 1488 O O . LEU A 1 187 ? -0.326 5.559 19.624 1.00 96.88 187 LEU A O 1
ATOM 1492 N N . GLN A 1 188 ? 0.383 7.588 19.021 1.00 95.75 188 GLN A N 1
ATOM 1493 C CA . GLN A 1 188 ? -0.139 8.244 20.227 1.00 95.75 188 GLN A CA 1
ATOM 1494 C C . GLN A 1 188 ? -1.663 8.144 20.354 1.00 95.75 188 GLN A C 1
ATOM 1496 O O . GLN A 1 188 ? -2.193 8.076 21.467 1.00 95.75 188 GLN A O 1
ATOM 1501 N N . LYS A 1 189 ? -2.380 8.190 19.226 1.00 93.56 189 LYS A N 1
ATOM 1502 C CA . LYS A 1 189 ? -3.829 7.992 19.190 1.00 93.56 189 LYS A CA 1
ATOM 1503 C C . LYS A 1 189 ? -4.178 6.546 19.521 1.00 93.56 189 LYS A C 1
ATOM 1505 O O . LYS A 1 189 ? -5.062 6.338 20.345 1.00 93.56 189 LYS A O 1
ATOM 1510 N N . ALA A 1 190 ? -3.476 5.583 18.928 1.00 94.12 190 ALA A N 1
ATOM 1511 C CA . ALA A 1 190 ? -3.670 4.160 19.165 1.00 94.12 190 ALA A CA 1
ATOM 1512 C C . ALA A 1 190 ? -3.538 3.816 20.655 1.00 94.12 190 ALA A C 1
ATOM 1514 O O . ALA A 1 190 ? -4.496 3.292 21.227 1.00 94.12 190 ALA A O 1
ATOM 1515 N N . ALA A 1 191 ? -2.463 4.285 21.298 1.00 92.75 191 ALA A N 1
ATOM 1516 C CA . ALA A 1 191 ? -2.188 4.086 22.724 1.00 92.75 191 ALA A CA 1
ATOM 1517 C C . ALA A 1 191 ? -3.274 4.643 23.665 1.00 92.75 191 ALA A C 1
ATOM 1519 O O . ALA A 1 191 ? -3.375 4.251 24.827 1.00 92.75 191 ALA A O 1
ATOM 1520 N N . LYS A 1 192 ? -4.082 5.598 23.186 1.00 92.19 192 LYS A N 1
ATOM 1521 C CA . LYS A 1 192 ? -5.186 6.222 23.937 1.00 92.19 192 LYS A CA 1
ATOM 1522 C C . LYS A 1 192 ? -6.565 5.733 23.497 1.00 92.19 192 LYS A C 1
ATOM 1524 O O . LYS A 1 192 ? -7.566 6.135 24.089 1.00 92.19 192 LYS A O 1
ATOM 1529 N N . SER A 1 193 ? -6.632 4.950 22.428 1.00 89.25 193 SER A N 1
ATOM 1530 C CA . SER A 1 193 ? -7.884 4.529 21.812 1.00 89.25 193 SER A CA 1
ATOM 1531 C C . SER A 1 193 ? -8.432 3.257 22.455 1.00 89.25 193 SER A C 1
ATOM 1533 O O . SER A 1 193 ? -7.740 2.544 23.176 1.00 89.25 193 SER A O 1
ATOM 1535 N N . SER A 1 194 ? -9.689 2.946 22.147 1.00 88.31 194 SER A N 1
ATOM 1536 C CA . SER A 1 194 ? -10.301 1.647 22.433 1.00 88.31 194 SER A CA 1
ATOM 1537 C C . SER A 1 194 ? -9.981 0.590 21.367 1.00 88.31 194 SER A C 1
ATOM 1539 O O . SER A 1 194 ? -10.643 -0.449 21.346 1.00 88.31 194 SER A O 1
ATOM 1541 N N . ALA A 1 195 ? -9.010 0.841 20.473 1.00 92.81 195 ALA A N 1
ATOM 1542 C CA . ALA A 1 195 ? -8.638 -0.109 19.433 1.00 92.81 195 ALA A CA 1
ATOM 1543 C C . ALA A 1 195 ? -8.270 -1.452 20.061 1.00 92.81 195 ALA A C 1
ATOM 1545 O O . ALA A 1 195 ? -7.422 -1.548 20.948 1.00 92.81 195 ALA A O 1
ATOM 1546 N N . ARG A 1 196 ? -8.910 -2.514 19.578 1.00 93.31 196 ARG A N 1
ATOM 1547 C CA . ARG A 1 196 ? -8.636 -3.870 20.039 1.00 93.31 196 ARG A CA 1
ATOM 1548 C C . ARG A 1 196 ? -7.241 -4.321 19.614 1.00 93.31 196 ARG A C 1
ATOM 1550 O O . ARG A 1 196 ? -6.561 -5.003 20.378 1.00 93.31 196 ARG A O 1
ATOM 1557 N N . HIS A 1 197 ? -6.857 -3.937 18.400 1.00 94.38 197 HIS A N 1
ATOM 1558 C CA . HIS A 1 197 ? -5.560 -4.188 17.789 1.00 94.38 197 HIS A CA 1
ATOM 1559 C C . HIS A 1 197 ? -5.169 -3.007 16.898 1.00 94.38 197 HIS A C 1
ATOM 1561 O O . HIS A 1 197 ? -6.038 -2.294 16.386 1.00 94.38 197 HIS A O 1
ATOM 1567 N N . VAL A 1 198 ? -3.864 -2.864 16.677 1.00 96.38 198 VAL A N 1
ATOM 1568 C CA . VAL A 1 198 ? -3.291 -2.025 15.624 1.00 96.38 198 VAL A CA 1
ATOM 1569 C C . VAL A 1 198 ? -2.597 -2.948 14.632 1.00 96.38 198 VAL A C 1
ATOM 1571 O O . VAL A 1 198 ? -1.789 -3.784 15.034 1.00 96.38 198 VAL A O 1
ATOM 1574 N N . ILE A 1 199 ? -2.928 -2.823 13.352 1.00 97.81 199 ILE A N 1
ATOM 1575 C CA . ILE A 1 199 ? -2.315 -3.595 12.268 1.00 97.81 199 ILE A CA 1
ATOM 1576 C C . ILE A 1 199 ? -1.644 -2.618 11.309 1.00 97.81 199 ILE A C 1
ATOM 1578 O O . ILE A 1 199 ? -2.241 -1.623 10.908 1.00 97.81 199 ILE A O 1
ATOM 1582 N N . ILE A 1 200 ? -0.397 -2.900 10.949 1.00 98.38 200 ILE A N 1
ATOM 1583 C CA . ILE A 1 200 ? 0.414 -2.045 10.083 1.00 98.38 200 ILE A CA 1
ATOM 1584 C C . ILE A 1 200 ? 0.693 -2.796 8.784 1.00 98.38 200 ILE A C 1
ATOM 1586 O O . ILE A 1 200 ? 1.165 -3.932 8.815 1.00 98.38 200 ILE A O 1
ATOM 1590 N N . PHE A 1 201 ? 0.418 -2.149 7.656 1.00 98.69 201 PHE A N 1
ATOM 1591 C CA . PHE A 1 201 ? 0.780 -2.607 6.323 1.00 98.69 201 PHE A CA 1
ATOM 1592 C C . PHE A 1 201 ? 1.861 -1.703 5.741 1.00 98.69 201 PHE A C 1
ATOM 1594 O O . PHE A 1 201 ? 1.749 -0.477 5.775 1.00 98.69 201 PHE A O 1
ATOM 1601 N N . GLN A 1 202 ? 2.894 -2.326 5.189 1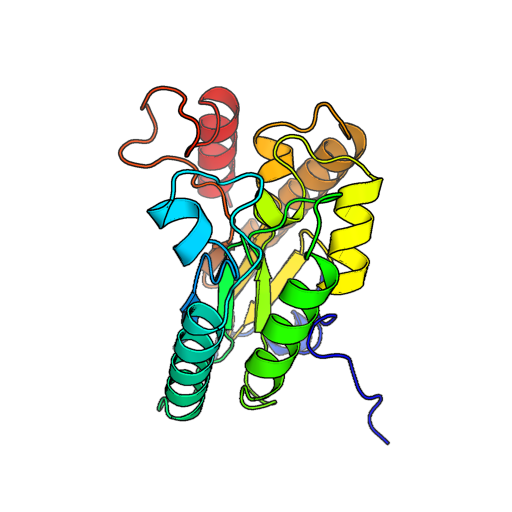.00 98.00 202 GLN A N 1
ATOM 1602 C CA . GLN A 1 202 ? 3.970 -1.678 4.451 1.00 98.00 202 GLN A CA 1
ATOM 1603 C C . GLN A 1 202 ? 4.562 -2.688 3.460 1.00 98.00 202 GLN A C 1
ATOM 1605 O O . GLN A 1 202 ? 4.356 -3.890 3.635 1.00 98.00 202 GLN A O 1
ATOM 1610 N N . HIS A 1 203 ? 5.275 -2.209 2.443 1.00 98.50 203 HIS A N 1
ATOM 1611 C CA . HIS A 1 203 ? 5.855 -3.069 1.413 1.00 98.50 203 HIS A CA 1
ATOM 1612 C C . HIS A 1 203 ? 7.222 -3.631 1.833 1.00 98.50 203 HIS A C 1
ATOM 1614 O O . HIS A 1 203 ? 7.368 -4.844 1.963 1.00 98.50 203 HIS A O 1
ATOM 1620 N N . ILE A 1 204 ? 8.198 -2.769 2.156 1.00 98.12 204 ILE A N 1
ATOM 1621 C CA . ILE A 1 204 ? 9.505 -3.230 2.650 1.00 98.12 204 ILE A CA 1
ATOM 1622 C C . ILE A 1 204 ? 9.325 -3.757 4.079 1.00 98.12 204 ILE A C 1
ATOM 1624 O O . ILE A 1 204 ? 8.905 -2.998 4.964 1.00 98.12 204 ILE A O 1
ATOM 1628 N N . PRO A 1 205 ? 9.636 -5.030 4.362 1.00 97.06 205 PRO A N 1
ATOM 1629 C CA . PRO A 1 205 ? 9.529 -5.564 5.707 1.00 97.06 205 PRO A CA 1
ATOM 1630 C C . PRO A 1 205 ? 10.563 -4.913 6.631 1.00 97.06 205 PRO A C 1
ATOM 1632 O O . PRO A 1 205 ? 11.645 -4.505 6.214 1.00 97.06 205 PRO A O 1
ATOM 1635 N N . LEU A 1 206 ? 10.249 -4.843 7.930 1.00 97.31 206 LEU A N 1
ATOM 1636 C CA . LEU A 1 206 ? 11.230 -4.398 8.925 1.00 97.31 206 LEU A CA 1
ATOM 1637 C C . LEU A 1 206 ? 12.491 -5.272 8.837 1.00 97.31 206 LEU A C 1
ATOM 1639 O O . LEU A 1 206 ? 13.594 -4.749 8.763 1.00 97.31 206 LEU A O 1
ATOM 1643 N N . TYR A 1 207 ? 12.312 -6.592 8.811 1.00 97.50 207 TYR A N 1
ATOM 1644 C CA . TYR A 1 207 ? 13.354 -7.612 8.705 1.00 97.50 207 TYR A CA 1
ATOM 1645 C C . TYR A 1 207 ? 12.791 -8.868 8.020 1.00 97.50 207 TYR A C 1
ATOM 1647 O O . TYR A 1 207 ? 11.580 -9.098 8.044 1.00 97.50 207 TYR A O 1
ATOM 1655 N N . LEU A 1 208 ? 13.664 -9.697 7.452 1.00 96.06 208 LEU A N 1
ATOM 1656 C CA . LEU A 1 208 ? 13.332 -10.963 6.797 1.00 96.06 208 LEU A CA 1
ATOM 1657 C C . LEU A 1 208 ? 13.359 -12.150 7.759 1.00 96.06 208 LEU A C 1
ATOM 1659 O O . LEU A 1 208 ? 12.521 -13.049 7.672 1.00 96.06 208 LEU A O 1
ATOM 1663 N N . ARG A 1 209 ? 14.364 -12.197 8.639 1.00 96.38 209 ARG A N 1
ATOM 1664 C CA . ARG A 1 209 ? 14.626 -13.338 9.523 1.00 96.38 209 ARG A CA 1
ATOM 1665 C C . ARG A 1 209 ? 14.708 -12.920 10.976 1.00 96.38 209 ARG A C 1
ATOM 1667 O O . ARG A 1 209 ? 13.999 -13.499 11.798 1.00 96.38 209 ARG A O 1
ATOM 1674 N N . THR A 1 210 ? 15.556 -11.947 11.302 1.00 96.88 210 THR A N 1
ATOM 1675 C CA . THR A 1 210 ? 15.727 -11.483 12.685 1.00 96.88 210 THR A CA 1
ATOM 1676 C C . THR A 1 210 ? 15.831 -9.960 12.762 1.00 96.88 210 THR A C 1
ATOM 1678 O O . THR A 1 210 ? 16.344 -9.336 11.839 1.00 96.88 210 THR A O 1
ATOM 1681 N N . PRO A 1 211 ? 15.373 -9.322 13.857 1.00 95.56 211 PRO A N 1
ATOM 1682 C CA . PRO A 1 211 ? 15.444 -7.864 13.998 1.00 95.56 211 PRO A CA 1
ATOM 1683 C C . PRO A 1 211 ? 16.859 -7.264 13.973 1.00 95.56 211 PRO A C 1
ATOM 1685 O O . PRO A 1 211 ? 17.000 -6.060 13.789 1.00 95.56 211 PRO A O 1
ATOM 1688 N N . ASP A 1 212 ? 17.888 -8.075 14.209 1.00 95.56 212 ASP A N 1
ATOM 1689 C CA . ASP A 1 212 ? 19.298 -7.692 14.294 1.00 95.56 212 ASP A CA 1
ATOM 1690 C C . ASP A 1 212 ? 20.124 -8.092 13.060 1.00 95.56 212 ASP A C 1
ATOM 1692 O O . ASP A 1 212 ? 21.344 -7.931 13.079 1.00 95.56 212 ASP A O 1
ATOM 1696 N N . GLU A 1 213 ? 19.482 -8.610 12.006 1.00 96.50 213 GLU A N 1
ATOM 1697 C CA . GLU A 1 213 ? 20.150 -8.982 10.753 1.00 96.50 213 GLU A CA 1
ATOM 1698 C C . GLU A 1 213 ? 20.798 -7.774 10.057 1.00 96.50 213 GLU A C 1
ATOM 1700 O O . GLU A 1 213 ? 20.421 -6.626 10.290 1.00 96.50 213 GLU A O 1
ATOM 1705 N N . GLU A 1 214 ? 21.768 -8.030 9.183 1.00 97.25 214 GLU A N 1
ATOM 1706 C CA . GLU A 1 214 ? 22.429 -6.974 8.412 1.00 97.25 214 GLU A CA 1
ATOM 1707 C C . GLU A 1 214 ? 21.469 -6.287 7.430 1.00 97.25 214 GLU A C 1
ATOM 1709 O O . GLU A 1 214 ? 20.428 -6.837 7.052 1.00 97.25 214 GLU A O 1
ATOM 1714 N N . ASP A 1 215 ? 21.836 -5.075 7.025 1.00 96.69 215 ASP A N 1
ATOM 1715 C CA . ASP A 1 215 ? 21.095 -4.319 6.019 1.00 96.69 215 ASP A CA 1
ATOM 1716 C C . ASP A 1 215 ? 21.173 -5.040 4.663 1.00 96.69 215 ASP A C 1
ATOM 1718 O O . ASP A 1 215 ? 22.245 -5.455 4.213 1.00 96.69 215 ASP A O 1
ATOM 1722 N N . ASP A 1 216 ? 20.024 -5.180 4.016 1.00 93.69 216 ASP A N 1
ATOM 1723 C CA . ASP A 1 216 ? 19.835 -5.846 2.733 1.00 93.69 216 ASP A CA 1
ATOM 1724 C C . ASP A 1 216 ? 18.930 -4.981 1.840 1.00 93.69 216 ASP A C 1
ATOM 1726 O O . ASP A 1 216 ? 18.295 -4.029 2.290 1.00 93.69 216 ASP A O 1
ATOM 1730 N N . TYR A 1 217 ? 18.852 -5.312 0.554 1.00 91.06 217 TYR A N 1
ATOM 1731 C CA . TYR A 1 217 ? 17.908 -4.683 -0.364 1.00 91.06 217 TYR A CA 1
ATOM 1732 C C . TYR A 1 217 ? 16.447 -4.899 0.068 1.00 91.06 217 TYR A C 1
ATOM 1734 O O . TYR A 1 217 ? 15.602 -4.038 -0.155 1.00 91.06 217 TYR A O 1
ATOM 1742 N N . PHE A 1 218 ? 16.151 -6.035 0.704 1.00 93.62 218 PHE A N 1
ATOM 1743 C CA . PHE A 1 218 ? 14.787 -6.425 1.062 1.00 93.62 218 PHE A CA 1
ATOM 1744 C C . PHE A 1 218 ? 14.377 -6.077 2.500 1.00 93.62 218 PHE A C 1
ATOM 1746 O O . PHE A 1 218 ? 13.315 -6.520 2.931 1.00 93.62 218 PHE A O 1
ATOM 1753 N N . ASN A 1 219 ? 15.180 -5.344 3.277 1.00 96.88 219 ASN A N 1
ATOM 1754 C CA . ASN A 1 219 ? 14.817 -4.954 4.643 1.00 96.88 219 ASN A CA 1
ATOM 1755 C C . ASN A 1 219 ? 15.113 -3.477 4.923 1.00 96.88 219 ASN A C 1
ATOM 1757 O O . ASN A 1 219 ? 15.882 -2.830 4.223 1.00 96.88 219 ASN A O 1
ATOM 1761 N N . LEU A 1 220 ? 14.480 -2.918 5.954 1.00 97.44 220 LEU A N 1
ATOM 1762 C CA . LEU A 1 220 ? 14.798 -1.557 6.383 1.00 97.44 220 LEU A CA 1
ATOM 1763 C C . LEU A 1 220 ? 16.147 -1.516 7.107 1.00 97.44 220 LEU A C 1
ATOM 1765 O O . LEU A 1 220 ? 16.449 -2.386 7.931 1.00 97.44 220 LEU A O 1
ATOM 1769 N N . GLN A 1 221 ? 16.910 -0.444 6.868 1.00 97.12 221 GLN A N 1
ATOM 1770 C CA . GLN A 1 221 ? 18.208 -0.244 7.502 1.00 97.12 221 GLN A CA 1
ATOM 1771 C C . GLN A 1 221 ? 18.068 -0.281 9.020 1.00 97.12 221 GLN A C 1
ATOM 1773 O O . GLN A 1 221 ? 17.126 0.278 9.602 1.00 97.12 221 GLN A O 1
ATOM 1778 N N . ARG A 1 222 ? 19.037 -0.913 9.679 1.00 96.62 222 ARG A N 1
ATOM 1779 C CA . ARG A 1 222 ? 18.981 -1.282 11.093 1.00 96.62 222 ARG A CA 1
ATOM 1780 C C . ARG A 1 222 ? 18.553 -0.142 12.007 1.00 96.62 222 ARG A C 1
ATOM 1782 O O . ARG A 1 222 ? 17.663 -0.335 12.830 1.00 96.62 222 ARG A O 1
ATOM 1789 N N . ALA A 1 223 ? 19.127 1.048 11.836 1.00 96.06 223 ALA A N 1
ATOM 1790 C CA . ALA A 1 223 ? 18.795 2.206 12.664 1.00 96.06 223 ALA A CA 1
ATOM 1791 C C . ALA A 1 223 ? 17.307 2.599 12.564 1.00 96.06 223 ALA A C 1
ATOM 1793 O O . ALA A 1 223 ? 16.672 2.901 13.577 1.00 96.06 223 ALA A O 1
ATOM 1794 N N . LYS A 1 224 ? 16.733 2.563 11.353 1.00 97.06 224 LYS A N 1
ATOM 1795 C CA . LYS A 1 224 ? 15.317 2.869 11.119 1.00 97.06 224 LYS A CA 1
ATOM 1796 C C . LYS A 1 224 ? 14.422 1.735 11.619 1.00 97.06 224 LYS A C 1
ATOM 1798 O O . LYS A 1 224 ? 13.453 1.999 12.328 1.00 97.06 224 LYS A O 1
ATOM 1803 N N . ARG A 1 225 ? 14.777 0.479 11.328 1.00 97.19 225 ARG A N 1
ATOM 1804 C CA . ARG A 1 225 ? 14.082 -0.714 11.837 1.00 97.19 225 ARG A CA 1
ATOM 1805 C C . ARG A 1 225 ? 13.988 -0.711 13.366 1.00 97.19 225 ARG A C 1
ATOM 1807 O O . ARG A 1 225 ? 12.895 -0.879 13.899 1.00 97.19 225 ARG A O 1
ATOM 1814 N N . GLU A 1 226 ? 15.104 -0.522 14.072 1.00 97.06 226 GLU A N 1
ATOM 1815 C CA . GLU A 1 226 ? 15.144 -0.523 15.542 1.00 97.06 226 GLU A CA 1
ATOM 1816 C C . GLU A 1 226 ? 14.264 0.593 16.123 1.00 97.06 226 GLU A C 1
ATOM 1818 O O . GLU A 1 226 ? 13.500 0.360 17.064 1.00 97.06 226 GLU A O 1
ATOM 1823 N N . ASN A 1 227 ? 14.307 1.787 15.521 1.00 96.94 227 ASN A N 1
ATOM 1824 C CA . ASN A 1 227 ? 13.442 2.900 15.903 1.00 96.94 227 ASN A CA 1
ATOM 1825 C C . ASN A 1 227 ? 11.949 2.565 15.734 1.00 96.94 227 ASN A C 1
ATOM 1827 O O . ASN A 1 227 ? 11.167 2.775 16.664 1.00 96.94 227 ASN A O 1
ATOM 1831 N N . LEU A 1 228 ? 11.556 2.019 14.580 1.00 97.62 228 LEU A N 1
ATOM 1832 C CA . LEU A 1 228 ? 10.165 1.664 14.294 1.00 97.62 228 LEU A CA 1
ATOM 1833 C C . LEU A 1 228 ? 9.661 0.547 15.212 1.00 97.62 228 LEU A C 1
ATOM 1835 O O . LEU A 1 228 ? 8.590 0.689 15.797 1.00 97.62 228 LEU A O 1
ATOM 1839 N N . ILE A 1 229 ? 10.447 -0.517 15.417 1.00 96.88 229 ILE A N 1
ATOM 1840 C CA . ILE A 1 229 ? 10.101 -1.602 16.351 1.00 96.88 229 ILE A CA 1
ATOM 1841 C C . ILE A 1 229 ? 9.851 -1.040 17.753 1.00 96.88 229 ILE A C 1
ATOM 1843 O O . ILE A 1 229 ? 8.851 -1.381 18.385 1.00 96.88 229 ILE A O 1
ATOM 1847 N N . HIS A 1 230 ? 10.727 -0.152 18.236 1.00 96.00 230 HIS A N 1
ATOM 1848 C CA . HIS A 1 230 ? 10.560 0.467 19.548 1.00 96.00 230 HIS A CA 1
ATOM 1849 C C . HIS A 1 230 ? 9.243 1.245 19.657 1.00 96.00 230 HIS A C 1
ATOM 1851 O O . HIS A 1 230 ? 8.504 1.063 20.624 1.00 96.00 230 HIS A O 1
ATOM 1857 N N . ARG A 1 231 ? 8.930 2.067 18.649 1.00 95.19 231 ARG A N 1
ATOM 1858 C CA . ARG A 1 231 ? 7.703 2.876 18.603 1.00 95.19 231 ARG A CA 1
ATOM 1859 C C . ARG A 1 231 ? 6.447 2.013 18.513 1.00 95.19 231 ARG A C 1
ATOM 1861 O O . ARG A 1 231 ? 5.473 2.291 19.204 1.00 95.19 231 ARG A O 1
ATOM 1868 N N . PHE A 1 232 ? 6.471 0.944 17.718 1.00 94.94 232 PHE A N 1
ATOM 1869 C CA . PHE A 1 232 ? 5.332 0.032 17.579 1.00 94.94 232 PHE A CA 1
ATOM 1870 C C . PHE A 1 232 ? 5.042 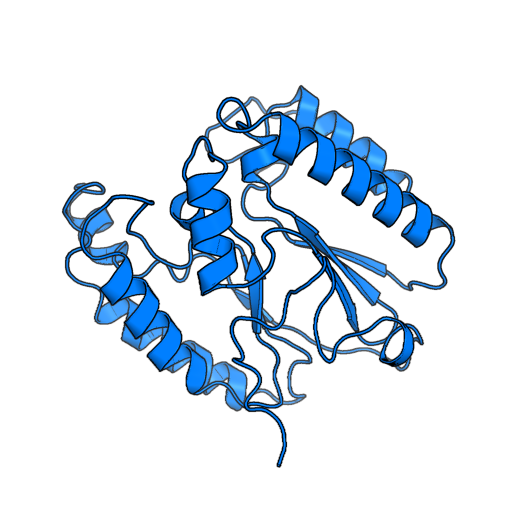-0.741 18.868 1.00 94.94 232 PHE A C 1
ATOM 1872 O O . PHE A 1 232 ? 3.881 -0.963 19.187 1.00 94.94 232 PHE A O 1
ATOM 1879 N N . CYS A 1 233 ? 6.066 -1.095 19.651 1.00 90.81 233 CYS A N 1
ATOM 1880 C CA . CYS A 1 233 ? 5.881 -1.749 20.951 1.00 90.81 233 CYS A CA 1
ATOM 1881 C C . CYS A 1 233 ? 5.344 -0.820 22.055 1.00 90.81 233 CYS A C 1
ATOM 1883 O O . CYS A 1 233 ? 4.964 -1.306 23.119 1.00 90.81 233 CYS A O 1
ATOM 1885 N N . GLN A 1 234 ? 5.367 0.499 21.847 1.00 84.62 234 GLN A N 1
ATOM 1886 C CA . GLN A 1 234 ? 4.859 1.488 22.805 1.00 84.62 234 GLN A CA 1
ATOM 1887 C C . GLN A 1 234 ? 3.407 1.905 22.544 1.00 84.62 234 GLN A C 1
ATOM 1889 O O . GLN A 1 234 ? 2.823 2.581 23.394 1.00 84.62 234 GLN A O 1
ATOM 1894 N N . ALA A 1 235 ? 2.869 1.552 21.375 1.00 75.44 235 ALA A N 1
ATOM 1895 C CA . ALA A 1 235 ? 1.548 1.954 20.903 1.00 75.44 235 ALA A CA 1
ATOM 1896 C C . ALA A 1 235 ? 0.419 1.031 21.380 1.00 75.44 235 ALA A C 1
ATOM 1898 O O . ALA A 1 235 ? 0.687 -0.151 21.699 1.00 75.44 235 ALA A O 1
#

Radius of gyration: 17.8 Å; chains: 1; bounding box: 50×34×46 Å

Organism: Clarias magur (NCBI:txid1594786)

Sequence (235 aa):
MAEDKNIFLRAKNRTFAGLTEDEEKEWSGPFCFILGADPQLGLMKAWRLGDCDKGGDEWAEEVQLIKQAVEAINKLQPRPRFVVFCGDLIHAMPGCNFREEQEKDLKDVLRATDPDIPLVFVSGNHDLGNAPTPDTVEQYCRGWGDDYFSFWVGGVLFLVLNSQLFFDASGCPQLEEAHEAWLEKQLQKAAKSSARHVIIFQHIPLYLRTPDEEDDYFNLQRAKRENLIHRFCQA

Secondary structure (DSSP, 8-state):
------GGG-EETTEETTS-HHHH-S--S----EEE----BTHHHHHHHT-TTT--S--HHHHHHHHHHHHHHHH-SSPPS-EEEES--BSS-TT-TTHHHHHHHHHHHHTTS-TTS-EEEE--HHHH-SS--HHHHHHHHHHHS-SSEEEEETTEEEEE--THHHH--TT-HHHHHHHHHHHHHHHHHHTTS--SEEEEE-SS-S-SS-TTPPP-TTS--HHHHHHHHHHHTT-